Protein AF-A0A6I9Z0T6-F1 (afdb_monomer_lite)

Sequence (317 aa):
MFILVLQQCHRENEEKWKRLSRQVADII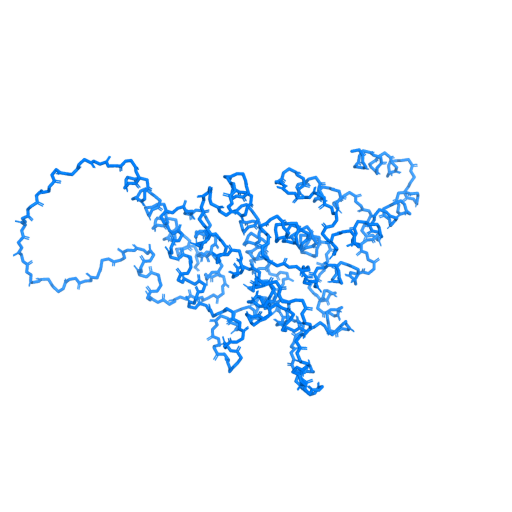LPMLAKQQMQIDSHEALGILNTLFEILAPSALRPVDMLLRSMFVTPSTMASVSTVQLWVSGILAILRVLISQSTEDIVLSRIQELSFSPYLISCETIQRLRNGENKAPPAQEITTDEQDRFLPEETFSRFLIQLVGILLEDIASKQLNVEMSEQQHTFYCQELGTLLMCLIHTFKSGMFRRITAAATKLFTESGPHGLHFYTLERLNDLVKSMIATHPSLVLLWCQILLLVNYTNSTWWSEVHQTPKRQKLLSSQPSGDPHEEEDGGSKLSICNREIVRKGSLILFCDY

InterPro domains:
  IPR024613 Huntingtin, N-terminal, HEAT repeats 2 [PF12372] (1-45)
  IPR028426 Huntingtin family [PTHR10170] (1-317)
  IPR048412 Huntingtin, bridge [PF20925] (200-317)

Organism: NCBI:txid35019

Secondary structure (DSSP, 8-state):
-HHHHHHHHHHH-HHHHHHHHHHHHHHHHHHHHTT-S---SHHHHHHHHHHHHHS-TTTT-STHHHHHHHS---S-SSSHHHHHHHHHHHHHHHHHHHHHS-HHHHHHHHHHHT--TTTT-HHHHHHHHTT-----------HHHHTTS-HHHHHHHHHHHHHHHHHHHHHHSPBTTTB-HHHHHHHHHHHHHHHHHHHHHHHSSS-HHHHHHHHHHHH---GGGGSS--HHHHHHHHHHTTTT-HHHHHHHHHHHHHTT---HHHHHHHTTPPP---S--------------HHHHHHHHHHHHHHHHHHHHHHH-

Structure (mmCIF, N/CA/C/O backbone):
data_AF-A0A6I9Z0T6-F1
#
_entry.id   AF-A0A6I9Z0T6-F1
#
loop_
_atom_site.group_PDB
_atom_site.id
_atom_site.type_symbol
_atom_site.label_atom_id
_atom_site.label_alt_id
_atom_site.label_comp_id
_atom_site.label_asym_id
_atom_site.label_entity_id
_atom_site.label_seq_id
_atom_site.pdbx_PDB_ins_code
_atom_site.Cartn_x
_atom_site.Cartn_y
_atom_site.Cartn_z
_atom_site.occupancy
_atom_site.B_iso_or_equiv
_atom_site.auth_seq_id
_atom_site.auth_comp_id
_atom_site.auth_asym_id
_atom_site.auth_atom_id
_atom_site.pdbx_PDB_model_num
ATOM 1 N N . MET A 1 1 ? -6.960 19.441 15.431 1.00 81.38 1 MET A N 1
ATOM 2 C CA . MET A 1 1 ? -7.918 19.640 16.548 1.00 81.38 1 MET A CA 1
ATOM 3 C C . MET A 1 1 ? -8.259 18.334 17.270 1.00 81.38 1 MET A C 1
ATOM 5 O O . MET A 1 1 ? -7.979 18.253 18.457 1.00 81.38 1 MET A O 1
ATOM 9 N N . PHE A 1 2 ? -8.787 17.301 16.593 1.00 83.88 2 PHE A N 1
ATOM 10 C CA . PHE A 1 2 ? -9.144 16.018 17.236 1.00 83.88 2 PHE A CA 1
ATOM 11 C C . PHE A 1 2 ? -7.998 15.338 17.997 1.00 83.88 2 PHE A C 1
ATOM 13 O O . PHE A 1 2 ? -8.230 14.816 19.081 1.00 83.88 2 PHE A O 1
ATOM 20 N N . ILE A 1 3 ? -6.766 15.408 17.480 1.00 89.25 3 ILE A N 1
ATOM 21 C CA . ILE A 1 3 ? -5.559 14.901 18.154 1.00 89.25 3 ILE A CA 1
ATOM 22 C C . ILE A 1 3 ? -5.432 15.452 19.585 1.00 89.25 3 ILE A C 1
ATOM 24 O O . ILE A 1 3 ? -5.322 14.680 20.534 1.00 89.25 3 ILE A O 1
ATOM 28 N N . LEU A 1 4 ? -5.523 16.775 19.752 1.00 89.19 4 LEU A N 1
ATOM 29 C CA . LEU A 1 4 ? -5.408 17.426 21.062 1.00 89.19 4 LEU A CA 1
ATOM 30 C C . LEU A 1 4 ? -6.562 17.032 21.992 1.00 89.19 4 LEU A C 1
ATOM 32 O O . LEU A 1 4 ? -6.343 16.766 23.171 1.00 89.19 4 LEU A O 1
ATOM 36 N N . VAL A 1 5 ? -7.784 16.945 21.453 1.00 90.25 5 VAL A N 1
ATOM 37 C CA . VAL A 1 5 ? -8.974 16.531 22.216 1.00 90.25 5 VAL A CA 1
ATOM 38 C C . VAL A 1 5 ? -8.823 15.099 22.730 1.00 90.25 5 VAL A C 1
ATOM 40 O O . VAL A 1 5 ? -9.119 14.837 23.894 1.00 90.25 5 VAL A O 1
ATOM 43 N N . LEU A 1 6 ? -8.336 14.177 21.895 1.00 89.56 6 LEU A N 1
ATOM 44 C CA . LEU A 1 6 ? -8.114 12.782 22.277 1.00 89.56 6 LEU A CA 1
ATOM 45 C C . LEU A 1 6 ? -6.994 12.645 23.311 1.00 89.56 6 LEU A C 1
ATOM 47 O O . LEU A 1 6 ? -7.175 11.924 24.288 1.00 89.56 6 LEU A O 1
ATOM 51 N N . GLN A 1 7 ? -5.883 13.368 23.144 1.00 88.94 7 GLN A N 1
ATOM 52 C CA . GLN A 1 7 ? -4.783 13.374 24.114 1.00 88.94 7 GLN A CA 1
ATOM 53 C C . GLN A 1 7 ? -5.225 13.907 25.480 1.00 88.94 7 GLN A C 1
ATOM 55 O O . GLN A 1 7 ? -4.876 13.330 26.510 1.00 88.94 7 GLN A O 1
ATOM 60 N N . GLN A 1 8 ? -6.025 14.974 25.502 1.00 88.81 8 GLN A N 1
ATOM 61 C CA . GLN A 1 8 ? -6.567 15.511 26.746 1.00 88.81 8 GLN A CA 1
ATOM 62 C C . GLN A 1 8 ? -7.580 14.545 27.378 1.00 88.81 8 GLN A C 1
ATOM 64 O O . GLN A 1 8 ? -7.488 14.257 28.569 1.00 88.81 8 GLN A O 1
ATOM 69 N N . CYS A 1 9 ? -8.486 13.965 26.581 1.00 88.31 9 CYS A N 1
ATOM 70 C CA . CYS A 1 9 ? -9.435 12.961 27.069 1.00 88.31 9 CYS A CA 1
ATOM 71 C C . CYS A 1 9 ? -8.725 11.733 27.650 1.00 88.31 9 CYS A C 1
ATOM 73 O O . CYS A 1 9 ? -9.187 11.200 28.654 1.00 88.31 9 CYS A O 1
ATOM 75 N N . HIS A 1 10 ? -7.613 11.296 27.049 1.00 89.19 10 HIS A N 1
ATOM 76 C CA . HIS A 1 10 ? -6.822 10.174 27.553 1.00 89.19 10 HIS A CA 1
ATOM 77 C C . HIS A 1 10 ? -6.253 10.456 28.950 1.00 89.19 10 HIS A C 1
ATOM 79 O O . HIS A 1 10 ? -6.284 9.581 29.809 1.00 89.19 10 HIS A O 1
ATOM 85 N N . ARG A 1 11 ? -5.795 11.692 29.198 1.00 88.81 11 ARG A N 1
ATOM 86 C CA . ARG A 1 11 ? -5.283 12.119 30.511 1.00 88.81 11 ARG A CA 1
ATOM 87 C C . ARG A 1 11 ? -6.377 12.255 31.569 1.00 88.81 11 ARG A C 1
ATOM 89 O O . ARG A 1 11 ? -6.118 11.998 32.737 1.00 88.81 11 ARG A O 1
ATOM 96 N N . GLU A 1 12 ? -7.572 12.688 31.174 1.00 92.25 12 GLU A N 1
ATOM 97 C CA . GLU A 1 12 ? -8.678 12.935 32.106 1.00 92.25 12 GLU A CA 1
ATOM 98 C C . GLU A 1 12 ? -9.462 11.669 32.460 1.00 92.25 12 GLU A C 1
ATOM 100 O O . GLU A 1 12 ? -9.810 11.459 33.621 1.00 92.25 12 GLU A O 1
ATOM 105 N N . ASN A 1 13 ? -9.803 10.846 31.464 1.00 92.38 13 ASN A N 1
ATOM 106 C CA . ASN A 1 13 ? -10.639 9.665 31.654 1.00 92.38 13 ASN A CA 1
ATOM 107 C C . ASN A 1 13 ? -10.436 8.642 30.525 1.00 92.38 13 ASN A C 1
ATOM 109 O O . ASN A 1 13 ? -10.933 8.811 29.406 1.00 92.38 13 ASN A O 1
ATOM 113 N N . GLU A 1 14 ? -9.779 7.531 30.855 1.00 92.50 14 GLU A N 1
ATOM 114 C CA . GLU A 1 14 ? -9.450 6.466 29.907 1.00 92.50 14 GLU A CA 1
ATOM 115 C C . GLU A 1 14 ? -10.695 5.828 29.259 1.00 92.50 14 GLU A C 1
ATOM 117 O O . GLU A 1 14 ? -10.715 5.584 28.052 1.00 92.50 14 GLU A O 1
ATOM 122 N N . GLU A 1 15 ? -11.770 5.610 30.020 1.00 91.75 15 GLU A N 1
ATOM 123 C CA . GLU A 1 15 ? -13.014 5.021 29.504 1.00 91.75 15 GLU A CA 1
ATOM 124 C C . GLU A 1 15 ? -13.720 5.958 28.518 1.00 91.75 15 GLU A C 1
ATOM 126 O O . GLU A 1 15 ? -14.213 5.534 27.467 1.00 91.75 15 GLU A O 1
ATOM 131 N N . LYS A 1 16 ? -13.722 7.263 28.810 1.00 91.88 16 LYS A N 1
ATOM 132 C CA . LYS A 1 16 ? -14.245 8.280 27.889 1.00 91.88 16 LYS A CA 1
ATOM 133 C C . LYS A 1 16 ? -13.393 8.360 26.621 1.00 91.88 16 LYS A C 1
ATOM 135 O O . LYS A 1 16 ? -13.951 8.453 25.528 1.00 91.88 16 LYS A O 1
ATOM 140 N N . TRP A 1 17 ? -12.069 8.272 26.750 1.00 94.75 17 TRP A N 1
ATOM 141 C CA . TRP A 1 17 ? -11.145 8.240 25.615 1.00 94.75 17 TRP A CA 1
ATOM 142 C C . TRP A 1 17 ? -11.355 7.017 24.718 1.00 94.75 17 TRP A C 1
ATOM 144 O O . TRP A 1 17 ? -11.406 7.182 23.499 1.00 94.75 17 TRP A O 1
ATOM 154 N N . LYS A 1 18 ? -11.558 5.817 25.278 1.00 94.25 18 LYS A N 1
ATOM 155 C CA . LYS A 1 18 ? -11.877 4.607 24.495 1.00 94.25 18 LYS A CA 1
ATOM 156 C C . LYS A 1 18 ? -13.171 4.775 23.695 1.00 94.25 18 LYS A C 1
ATOM 158 O O . LYS A 1 18 ? -13.191 4.495 22.498 1.00 94.25 18 LYS A O 1
ATOM 163 N N . ARG A 1 19 ? -14.236 5.286 24.328 1.00 94.31 19 ARG A N 1
ATOM 164 C CA . ARG A 1 19 ? -15.531 5.532 23.662 1.00 94.31 19 ARG A CA 1
ATOM 165 C C . ARG A 1 19 ? -15.420 6.576 22.553 1.00 94.31 19 ARG A C 1
ATOM 167 O O . ARG A 1 19 ? -15.924 6.347 21.457 1.00 94.31 19 ARG A O 1
ATOM 174 N N . LEU A 1 20 ? -14.738 7.691 22.817 1.00 94.31 20 LEU A N 1
ATOM 175 C CA . LEU A 1 20 ? -14.526 8.738 21.817 1.00 94.31 20 LEU A CA 1
ATOM 176 C C . LEU A 1 20 ? -13.651 8.237 20.662 1.00 94.31 20 LEU A C 1
ATOM 178 O O . LEU A 1 20 ? -13.972 8.483 19.505 1.00 94.31 20 LEU A O 1
ATOM 182 N N . SER A 1 21 ? -12.592 7.479 20.963 1.00 94.56 21 SER A N 1
ATOM 183 C CA . SER A 1 21 ? -11.740 6.863 19.943 1.00 94.56 21 SER A CA 1
ATOM 184 C C . SER A 1 21 ? -12.550 5.958 19.017 1.00 94.56 21 SER A C 1
ATOM 186 O O . SER A 1 21 ? -12.369 6.003 17.802 1.00 94.56 21 SER A O 1
ATOM 188 N N . ARG A 1 22 ? -13.487 5.178 19.573 1.00 94.88 22 ARG A N 1
ATOM 189 C CA . ARG A 1 22 ? -14.365 4.319 18.776 1.00 94.88 22 ARG A CA 1
ATOM 190 C C . ARG A 1 22 ? -15.280 5.120 17.854 1.00 94.88 22 ARG A C 1
ATOM 192 O O . ARG A 1 22 ? -15.329 4.826 16.669 1.00 94.88 22 ARG A O 1
ATOM 199 N N . GLN A 1 23 ? -15.920 6.171 18.365 1.00 94.19 23 GLN A N 1
ATOM 200 C CA . GLN A 1 23 ? -16.759 7.054 17.546 1.00 94.19 23 GLN A CA 1
ATOM 201 C C . GLN A 1 23 ? -15.974 7.703 16.401 1.00 94.19 23 GLN A C 1
ATOM 203 O O . GLN A 1 23 ? -16.461 7.774 15.277 1.00 94.19 23 GLN A O 1
ATOM 208 N N . VAL A 1 24 ? -14.748 8.155 16.678 1.00 94.44 24 VAL A N 1
ATOM 209 C CA . VAL A 1 24 ? -13.872 8.740 15.659 1.00 94.44 24 VAL A CA 1
ATOM 210 C C . VAL A 1 24 ? -13.516 7.700 14.591 1.00 94.44 24 VAL A C 1
ATOM 212 O O . VAL A 1 24 ? -13.644 7.992 13.403 1.00 94.44 24 VAL A O 1
ATOM 215 N N . ALA A 1 25 ? -13.133 6.482 14.985 1.00 94.06 25 ALA A N 1
ATOM 216 C CA . ALA A 1 25 ? -12.830 5.400 14.046 1.00 94.06 25 ALA A CA 1
ATOM 217 C C . ALA A 1 25 ? -14.046 5.016 13.181 1.00 94.06 25 ALA A C 1
ATOM 219 O O . ALA A 1 25 ? -13.915 4.888 11.963 1.00 94.06 25 ALA A O 1
ATOM 220 N N . ASP A 1 26 ? -15.232 4.908 13.787 1.00 93.75 26 ASP A N 1
ATOM 221 C CA . ASP A 1 26 ? -16.479 4.544 13.102 1.00 93.75 26 ASP A CA 1
ATOM 222 C C . ASP A 1 26 ? -16.927 5.603 12.071 1.00 93.75 26 ASP A C 1
ATOM 224 O O . ASP A 1 26 ? -17.649 5.273 11.133 1.00 93.75 26 ASP A O 1
ATOM 228 N N . ILE A 1 27 ? -16.478 6.860 12.199 1.00 94.06 27 ILE A N 1
ATOM 229 C CA . ILE A 1 27 ? -16.729 7.934 11.222 1.00 94.06 27 ILE A CA 1
ATOM 230 C C . ILE A 1 27 ? -15.641 7.969 10.142 1.00 94.06 27 ILE A C 1
ATOM 232 O O . ILE A 1 27 ? -15.947 8.043 8.952 1.00 94.06 27 ILE A O 1
ATOM 236 N N . ILE A 1 28 ? -14.368 7.914 10.542 1.00 94.62 28 ILE A N 1
ATOM 237 C CA . ILE A 1 28 ? -13.238 8.103 9.623 1.00 94.62 28 ILE A CA 1
ATOM 238 C C . ILE A 1 28 ? -13.109 6.932 8.649 1.00 94.62 28 ILE A C 1
ATOM 240 O O . ILE A 1 28 ? -12.922 7.159 7.455 1.00 94.62 28 ILE A O 1
ATOM 244 N N . LEU A 1 29 ? -13.236 5.686 9.115 1.00 94.69 29 LEU A N 1
ATOM 245 C CA . LEU A 1 29 ? -13.017 4.512 8.262 1.00 94.69 29 LEU A CA 1
ATOM 246 C C . LEU A 1 29 ? -13.996 4.444 7.073 1.00 94.69 29 LEU A C 1
ATOM 248 O O . LEU A 1 29 ? -13.532 4.221 5.948 1.00 94.69 29 LEU A O 1
ATOM 252 N N . PRO A 1 30 ? -15.312 4.693 7.235 1.00 94.75 30 PRO A N 1
ATOM 253 C CA . PRO A 1 30 ? -16.220 4.808 6.094 1.00 94.75 30 PRO A CA 1
ATOM 254 C C . PRO A 1 30 ? -15.924 6.001 5.178 1.00 94.75 30 PRO A C 1
ATOM 256 O O . PRO A 1 30 ? -16.119 5.896 3.967 1.00 94.75 30 PRO A O 1
ATOM 259 N N . MET A 1 31 ? -15.459 7.131 5.724 1.00 95.25 31 MET A N 1
ATOM 260 C CA . MET A 1 31 ? -15.086 8.297 4.913 1.00 95.25 31 MET A CA 1
ATOM 261 C C . MET A 1 31 ? -13.857 8.016 4.042 1.00 95.25 31 MET A C 1
ATOM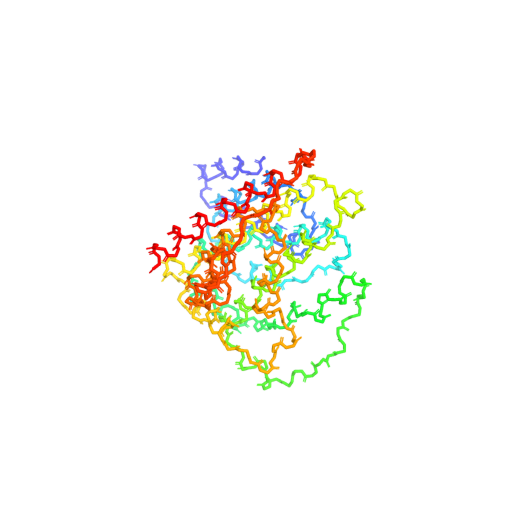 263 O O . MET A 1 31 ? -13.841 8.425 2.882 1.00 95.25 31 MET A O 1
ATOM 267 N N . LEU A 1 32 ? -12.868 7.280 4.561 1.00 94.44 32 LEU A N 1
ATOM 268 C CA . LEU A 1 32 ? -11.712 6.810 3.787 1.00 94.44 32 LEU A CA 1
ATOM 269 C C . LEU A 1 32 ? -12.144 5.852 2.671 1.00 94.44 32 LEU A C 1
ATOM 271 O O . LEU A 1 32 ? -11.759 6.035 1.517 1.00 94.44 32 LEU A O 1
ATOM 275 N N . ALA A 1 33 ? -13.024 4.897 2.990 1.00 92.69 33 ALA A N 1
ATOM 276 C CA . ALA A 1 33 ? -13.544 3.929 2.023 1.00 92.69 33 ALA A CA 1
ATOM 277 C C . ALA A 1 33 ? -14.276 4.589 0.838 1.00 92.69 33 ALA A C 1
ATOM 279 O O . ALA A 1 33 ? -14.275 4.054 -0.268 1.00 92.69 33 ALA A O 1
ATOM 280 N N . LYS A 1 34 ? -14.893 5.756 1.066 1.00 93.06 34 LYS A N 1
ATOM 281 C CA . LYS A 1 34 ? -15.625 6.540 0.058 1.00 93.06 34 LYS A CA 1
ATOM 282 C C . LYS A 1 34 ? -14.825 7.713 -0.526 1.00 93.06 34 LYS A C 1
ATOM 284 O O . LYS A 1 34 ? -15.411 8.526 -1.236 1.00 93.06 34 LYS A O 1
ATOM 289 N N . GLN A 1 35 ? -13.539 7.849 -0.188 1.00 93.19 35 GLN A N 1
ATOM 290 C CA . GLN A 1 35 ? -12.679 8.965 -0.615 1.00 93.19 35 GLN A CA 1
ATOM 291 C C . GLN A 1 35 ? -13.268 10.354 -0.273 1.00 93.19 35 GLN A C 1
ATOM 293 O O . GLN A 1 35 ? -13.110 11.319 -1.015 1.00 93.19 35 GLN A O 1
ATOM 298 N N . GLN A 1 36 ? -13.980 10.467 0.855 1.00 92.75 36 GLN A N 1
ATOM 299 C CA . GLN A 1 36 ? -14.629 11.711 1.304 1.00 92.75 36 GLN A CA 1
ATOM 300 C C . GLN A 1 36 ? -13.727 12.575 2.193 1.00 92.75 36 GLN A C 1
ATOM 302 O O . GLN A 1 36 ? -14.062 13.721 2.496 1.00 92.75 36 GLN A O 1
ATOM 307 N N . MET A 1 37 ? -12.602 12.024 2.644 1.00 92.25 37 MET A N 1
ATOM 308 C CA . MET A 1 37 ? -11.625 12.733 3.459 1.00 92.25 37 MET A CA 1
ATOM 309 C C . MET A 1 37 ? -10.591 13.402 2.551 1.00 92.25 37 MET A C 1
ATOM 311 O O . MET A 1 37 ? -10.034 12.741 1.684 1.00 92.25 37 MET A O 1
ATOM 315 N N . GLN A 1 38 ? -10.335 14.696 2.747 1.00 91.81 38 GLN A N 1
ATOM 316 C CA . GLN A 1 38 ? -9.342 15.448 1.971 1.00 91.81 38 GLN A CA 1
ATOM 317 C C . GLN A 1 38 ? -7.936 15.159 2.517 1.00 91.81 38 GLN A C 1
ATOM 319 O O . GLN A 1 38 ? -7.476 15.805 3.457 1.00 91.81 38 GLN A O 1
ATOM 324 N N . ILE A 1 39 ? -7.305 14.120 1.972 1.00 91.88 39 ILE A N 1
ATOM 325 C CA . ILE A 1 39 ? -5.939 13.668 2.276 1.00 91.88 39 ILE A CA 1
ATOM 326 C C . ILE A 1 39 ? -5.074 13.738 1.014 1.00 91.88 39 ILE A C 1
ATOM 328 O O . ILE A 1 39 ? -4.469 12.762 0.596 1.00 91.88 39 ILE A O 1
ATOM 332 N N . ASP A 1 40 ? -5.068 14.903 0.379 1.00 88.12 40 ASP A N 1
ATOM 333 C CA . ASP A 1 40 ? -4.416 15.192 -0.905 1.00 88.12 40 ASP A CA 1
ATOM 334 C C . ASP A 1 40 ? -2.975 15.720 -0.764 1.00 88.12 40 ASP A C 1
ATOM 336 O O . ASP A 1 40 ? -2.378 16.194 -1.730 1.00 88.12 40 ASP A O 1
ATOM 340 N N . SER A 1 41 ? -2.407 15.651 0.442 1.00 91.62 41 SER A N 1
ATOM 341 C CA . SER A 1 41 ? -1.052 16.113 0.736 1.00 91.62 41 SER A CA 1
ATOM 342 C C . SER A 1 41 ? -0.355 15.235 1.770 1.00 91.62 41 SER A C 1
ATOM 344 O O . SER A 1 41 ? -0.982 14.591 2.619 1.00 91.62 41 SER A O 1
ATOM 346 N N . HIS A 1 42 ? 0.978 15.260 1.741 1.00 90.94 42 HIS A N 1
ATOM 347 C CA . HIS A 1 42 ? 1.806 14.503 2.679 1.00 90.94 42 HIS A CA 1
ATOM 348 C C . HIS A 1 42 ? 1.577 14.915 4.134 1.00 90.94 42 HIS A C 1
ATOM 350 O O . HIS A 1 42 ? 1.559 14.069 5.026 1.00 90.94 42 HIS A O 1
ATOM 356 N N . GLU A 1 43 ? 1.339 16.204 4.372 1.00 92.06 43 GLU A N 1
ATOM 357 C CA . GLU A 1 43 ? 1.014 16.724 5.698 1.00 92.06 43 GLU A CA 1
ATOM 358 C C . GLU A 1 43 ? -0.322 16.168 6.202 1.00 92.06 43 GLU A C 1
ATOM 360 O O . GLU A 1 43 ? -0.401 15.695 7.336 1.00 92.06 43 GLU A O 1
ATOM 365 N N . ALA A 1 44 ? -1.357 16.151 5.355 1.00 94.00 44 ALA A N 1
ATOM 366 C CA . ALA A 1 44 ? -2.663 15.604 5.713 1.00 94.00 44 ALA A CA 1
ATOM 367 C C . ALA A 1 44 ? -2.589 14.099 6.022 1.00 94.00 44 ALA A C 1
ATOM 369 O O . ALA A 1 44 ? -3.135 13.648 7.035 1.00 94.00 44 ALA A O 1
ATOM 370 N N . LEU A 1 45 ? -1.858 13.331 5.205 1.00 94.06 45 LEU A N 1
ATOM 371 C CA . LEU A 1 45 ? -1.603 11.911 5.457 1.00 94.06 45 LEU A CA 1
ATOM 372 C C . LEU A 1 45 ? -0.816 11.700 6.763 1.00 94.06 45 LEU A C 1
ATOM 374 O O . LEU A 1 45 ? -1.138 10.807 7.549 1.00 94.06 45 LEU A O 1
ATOM 378 N N . GLY A 1 46 ? 0.177 12.549 7.041 1.00 93.88 46 GLY A N 1
ATOM 379 C CA . GLY A 1 46 ? 0.930 12.551 8.296 1.00 93.88 46 GLY A CA 1
ATOM 380 C C . GLY A 1 46 ? 0.041 12.793 9.518 1.00 93.88 46 GLY A C 1
ATOM 381 O O . GLY A 1 46 ? 0.091 12.028 10.480 1.00 93.88 46 GLY A O 1
ATOM 382 N N . ILE A 1 47 ? -0.841 13.795 9.456 1.00 94.81 47 ILE A N 1
ATOM 383 C CA . ILE A 1 47 ? -1.808 14.099 10.522 1.00 94.81 47 ILE A CA 1
ATOM 384 C C . ILE A 1 47 ? -2.757 12.918 10.755 1.00 94.81 47 ILE A C 1
ATOM 386 O O . ILE A 1 47 ? -3.051 12.587 11.906 1.00 94.81 47 ILE A O 1
ATOM 390 N N . LEU A 1 48 ? -3.225 12.263 9.689 1.00 95.44 48 LEU A N 1
ATOM 391 C CA . LEU A 1 48 ? -4.079 11.080 9.800 1.00 95.44 48 LEU A CA 1
ATOM 392 C C . LEU A 1 48 ? -3.340 9.902 10.453 1.00 95.44 48 LEU A C 1
ATOM 394 O O . LEU A 1 48 ? -3.896 9.238 11.328 1.00 95.44 48 LEU A O 1
ATOM 398 N N . ASN A 1 49 ? -2.076 9.677 10.094 1.00 94.50 49 ASN A N 1
ATOM 399 C CA . ASN A 1 49 ? -1.240 8.656 10.726 1.00 94.50 49 ASN A CA 1
ATOM 400 C C . ASN A 1 49 ? -1.056 8.919 12.227 1.00 94.50 49 ASN A C 1
ATOM 402 O O . ASN A 1 49 ? -1.255 8.012 13.034 1.00 94.50 49 ASN A O 1
ATOM 406 N N . THR A 1 50 ? -0.757 10.161 12.618 1.00 94.88 50 THR A N 1
ATOM 407 C CA . THR A 1 50 ? -0.667 10.551 14.035 1.00 94.88 50 THR A CA 1
ATOM 408 C C . THR A 1 50 ? -2.007 10.399 14.753 1.00 94.88 50 THR A C 1
ATOM 410 O O . THR A 1 50 ? -2.047 9.999 15.914 1.00 94.88 50 THR A O 1
ATOM 413 N N . LEU A 1 51 ? -3.129 10.678 14.083 1.00 94.69 51 LEU A N 1
ATOM 414 C CA . LEU A 1 51 ? -4.450 10.447 14.661 1.00 94.69 51 LEU A CA 1
ATOM 415 C C . LEU A 1 51 ? -4.662 8.961 14.979 1.00 94.69 51 LEU A C 1
ATOM 417 O O . LEU A 1 51 ? -5.067 8.647 16.096 1.00 94.69 51 LEU A O 1
ATOM 421 N N . PHE A 1 52 ? -4.348 8.055 14.049 1.00 94.50 52 PHE A N 1
ATOM 422 C CA . PHE A 1 52 ? -4.473 6.612 14.277 1.00 94.50 52 PHE A CA 1
ATOM 423 C C . PHE A 1 52 ? -3.541 6.070 15.370 1.00 94.50 52 PHE A C 1
ATOM 425 O O . PHE A 1 52 ? -3.910 5.117 16.054 1.00 94.50 52 PHE A O 1
ATOM 432 N N . GLU A 1 53 ? -2.368 6.672 15.573 1.00 93.06 53 GLU A N 1
ATOM 433 C CA . GLU A 1 53 ? -1.468 6.327 16.686 1.00 93.06 53 GLU A CA 1
ATOM 434 C C . GLU A 1 53 ? -2.034 6.714 18.058 1.00 93.06 53 GLU A C 1
ATOM 436 O O . GLU A 1 53 ? -1.734 6.066 19.057 1.00 93.06 53 GLU A O 1
ATOM 441 N N . ILE A 1 54 ? -2.845 7.773 18.117 1.00 93.69 54 ILE A N 1
ATOM 442 C CA . ILE A 1 54 ? -3.394 8.320 19.369 1.00 93.69 54 ILE A CA 1
ATOM 443 C C . ILE A 1 54 ? -4.734 7.676 19.740 1.00 93.69 54 ILE A C 1
ATOM 445 O O . ILE A 1 54 ? -5.155 7.727 20.901 1.00 93.69 54 ILE A O 1
ATOM 449 N N . LEU A 1 55 ? -5.439 7.092 18.769 1.00 93.56 55 LEU A N 1
ATOM 450 C CA . LEU A 1 55 ? -6.672 6.359 19.034 1.00 93.56 55 LEU A CA 1
ATOM 451 C C . LEU A 1 55 ? -6.403 5.156 19.942 1.00 93.56 55 LEU A C 1
ATOM 453 O O . LEU A 1 55 ? -5.373 4.492 19.853 1.00 93.56 55 LEU A O 1
ATOM 457 N N . ALA A 1 56 ? -7.371 4.847 20.805 1.00 91.75 56 ALA A N 1
ATOM 458 C CA . ALA A 1 56 ? -7.298 3.644 21.621 1.00 91.75 56 ALA A CA 1
ATOM 459 C C . ALA A 1 56 ? -7.156 2.394 20.727 1.00 91.75 56 ALA A C 1
ATOM 461 O O . ALA A 1 56 ? -7.981 2.213 19.827 1.00 91.75 56 ALA A O 1
ATOM 462 N N . PRO A 1 57 ? -6.210 1.473 20.998 1.00 89.88 57 PRO A N 1
ATOM 463 C CA . PRO A 1 57 ? -6.049 0.255 20.195 1.00 89.88 57 PRO A CA 1
ATOM 464 C C . PRO A 1 57 ? -7.322 -0.602 20.132 1.00 89.88 57 PRO A C 1
ATOM 466 O O . PRO A 1 57 ? -7.576 -1.288 19.145 1.00 89.88 57 PRO A O 1
ATOM 469 N N . SER A 1 58 ? -8.160 -0.543 21.174 1.00 90.94 58 SER A N 1
ATOM 470 C CA . SER A 1 58 ? -9.463 -1.214 21.208 1.00 90.94 58 SER A CA 1
ATOM 471 C C . SER A 1 58 ? -10.474 -0.634 20.216 1.00 90.94 58 SER A C 1
ATOM 473 O O . SER A 1 58 ? -11.355 -1.362 19.776 1.00 90.94 58 SER A O 1
ATOM 475 N N . ALA A 1 59 ? -10.356 0.641 19.832 1.00 90.75 59 ALA A N 1
ATOM 476 C CA . ALA A 1 59 ? -11.238 1.266 18.847 1.00 90.75 59 ALA A CA 1
ATOM 477 C C . ALA A 1 59 ? -11.006 0.712 17.435 1.00 90.75 59 ALA A C 1
ATOM 479 O O . ALA A 1 59 ? -11.954 0.610 16.660 1.00 90.75 59 ALA A O 1
ATOM 480 N N . LEU A 1 60 ? -9.765 0.317 17.141 1.00 89.88 60 LEU A N 1
ATOM 481 C CA . LEU A 1 60 ? -9.320 -0.234 15.859 1.00 89.88 60 LEU A CA 1
ATOM 482 C C . LEU A 1 60 ? -9.453 -1.766 15.791 1.00 89.88 60 LEU A C 1
ATOM 484 O O . LEU A 1 60 ? -9.086 -2.381 14.791 1.00 89.88 60 LEU A O 1
ATOM 488 N N . ARG A 1 61 ? -9.994 -2.386 16.851 1.00 88.50 61 ARG A N 1
ATOM 489 C CA . ARG A 1 61 ? -10.325 -3.813 16.911 1.00 88.50 61 ARG A CA 1
ATOM 490 C C . ARG A 1 61 ? -11.852 -4.006 16.928 1.00 88.50 61 ARG A C 1
ATOM 492 O O . ARG A 1 61 ? -12.553 -3.233 17.581 1.00 88.50 61 ARG A O 1
ATOM 499 N N . PRO A 1 62 ? -12.394 -5.028 16.242 1.00 87.06 62 PRO A N 1
ATOM 500 C CA . PRO A 1 62 ? -11.694 -5.954 15.348 1.00 87.06 62 PRO A CA 1
ATOM 501 C C . PRO A 1 62 ? -11.203 -5.257 14.064 1.00 87.06 62 PRO A C 1
ATOM 503 O O . PRO A 1 62 ? -11.752 -4.231 13.662 1.00 87.06 62 PRO A O 1
ATOM 506 N N . VAL A 1 63 ? -10.168 -5.815 13.424 1.00 92.38 63 VAL A N 1
ATOM 507 C CA . VAL A 1 63 ? -9.526 -5.225 12.226 1.00 92.38 63 VAL A CA 1
ATOM 508 C C . VAL A 1 63 ? -10.418 -5.253 10.977 1.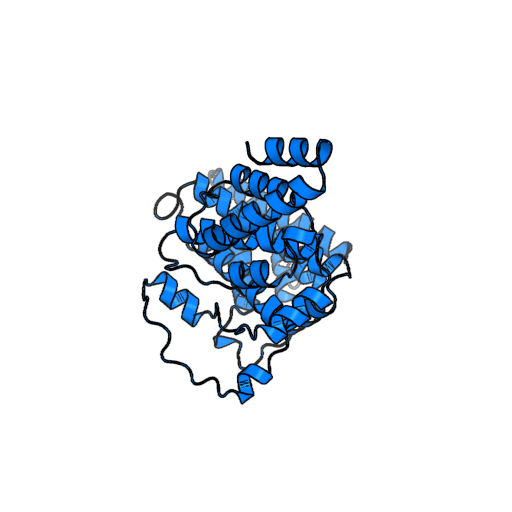00 92.38 63 VAL A C 1
ATOM 510 O O . VAL A 1 63 ? -10.062 -4.707 9.940 1.00 92.38 63 VAL A O 1
ATOM 513 N N . ASP A 1 64 ? -11.603 -5.848 11.066 1.00 92.88 64 ASP A N 1
ATOM 514 C CA . ASP A 1 64 ? -12.600 -5.959 10.004 1.00 92.88 64 ASP A CA 1
ATOM 515 C C . ASP A 1 64 ? -12.916 -4.636 9.331 1.00 92.88 64 ASP A C 1
ATOM 517 O O . ASP A 1 64 ? -12.995 -4.567 8.109 1.00 92.88 64 ASP A O 1
ATOM 521 N N . MET A 1 65 ? -13.121 -3.588 10.130 1.00 91.81 65 MET A N 1
ATOM 522 C CA . MET A 1 65 ? -13.473 -2.274 9.600 1.00 91.81 65 MET A CA 1
ATOM 523 C C . MET A 1 65 ? -12.296 -1.648 8.858 1.00 91.81 65 MET A C 1
ATOM 525 O O . MET A 1 65 ? -12.507 -1.001 7.840 1.00 91.81 65 MET A O 1
ATOM 529 N N . LEU A 1 66 ? -11.064 -1.896 9.316 1.00 94.62 66 LEU A N 1
ATOM 530 C CA . LEU A 1 66 ? -9.855 -1.484 8.606 1.00 94.62 66 LEU A CA 1
ATOM 531 C C . LEU A 1 66 ? -9.765 -2.207 7.262 1.00 94.62 66 LEU A C 1
ATOM 533 O O . LEU A 1 66 ? -9.648 -1.562 6.226 1.00 94.62 66 LEU A O 1
ATOM 537 N N . LEU A 1 67 ? -9.898 -3.534 7.261 1.00 95.19 67 LEU A N 1
ATOM 538 C CA . LEU A 1 67 ? -9.807 -4.336 6.043 1.00 95.19 67 LEU A CA 1
ATOM 539 C C . LEU A 1 67 ? -10.916 -3.991 5.045 1.00 95.19 67 LEU A C 1
ATOM 541 O O . LEU A 1 67 ? -10.625 -3.774 3.876 1.00 95.19 67 LEU A O 1
ATOM 545 N N . ARG A 1 68 ? -12.168 -3.854 5.495 1.00 94.19 68 ARG A N 1
ATOM 546 C CA . ARG A 1 68 ? -13.291 -3.447 4.634 1.00 94.19 68 ARG A CA 1
ATOM 547 C C . ARG A 1 68 ? -13.124 -2.042 4.065 1.00 94.19 68 ARG A C 1
ATOM 549 O O . ARG A 1 68 ? -13.626 -1.795 2.978 1.00 94.19 68 ARG A O 1
ATOM 556 N N . SER A 1 69 ? -12.448 -1.140 4.775 1.00 93.56 69 SER A N 1
ATOM 557 C CA . SER A 1 69 ? -12.128 0.196 4.264 1.00 93.56 69 SER A CA 1
ATOM 558 C C . SER A 1 69 ? -10.895 0.223 3.359 1.00 93.56 69 SER A C 1
ATOM 560 O O . SER A 1 69 ? -10.797 1.116 2.524 1.00 93.56 69 SER A O 1
ATOM 562 N N . MET A 1 70 ? -9.967 -0.728 3.506 1.00 95.38 70 MET A N 1
ATOM 563 C CA . MET A 1 70 ? -8.761 -0.837 2.678 1.00 95.38 70 MET A CA 1
ATOM 564 C C . MET A 1 70 ? -9.034 -1.559 1.351 1.00 95.38 70 MET A C 1
ATOM 566 O O . MET A 1 70 ? -8.615 -1.093 0.297 1.00 95.38 70 MET A O 1
ATOM 570 N N . PHE A 1 71 ? -9.764 -2.679 1.391 1.00 93.31 71 PHE A N 1
ATOM 571 C CA . PHE A 1 71 ? -10.132 -3.492 0.228 1.00 93.31 71 PHE A CA 1
ATOM 572 C C . PHE A 1 71 ? -11.362 -2.920 -0.488 1.00 93.31 71 PHE A C 1
ATOM 574 O O . PHE A 1 71 ? -12.408 -3.560 -0.599 1.00 93.31 71 PHE A O 1
ATOM 581 N N . VAL A 1 72 ? -11.225 -1.693 -0.988 1.00 92.25 72 VAL A N 1
ATOM 582 C CA . VAL A 1 72 ? -12.237 -1.007 -1.798 1.00 92.25 72 VAL A CA 1
ATOM 583 C C . VAL A 1 72 ? -11.642 -0.561 -3.124 1.00 92.25 72 VAL A C 1
ATOM 585 O O . VAL A 1 72 ? -10.448 -0.287 -3.214 1.00 92.25 72 VAL A O 1
ATOM 588 N N . THR A 1 73 ? -12.482 -0.446 -4.146 1.00 90.69 73 THR A N 1
ATOM 589 C CA . THR A 1 73 ? -12.140 0.221 -5.406 1.00 90.69 73 THR A CA 1
ATOM 590 C C . THR A 1 73 ? -12.727 1.631 -5.413 1.00 90.69 73 THR A C 1
ATOM 592 O O . THR A 1 73 ? -13.863 1.801 -4.956 1.00 90.69 73 THR A O 1
ATOM 595 N N . PRO A 1 74 ? -12.016 2.641 -5.943 1.00 91.19 74 PRO A N 1
ATOM 596 C CA . PRO A 1 74 ? -12.588 3.968 -6.106 1.00 91.19 74 PRO A CA 1
ATOM 597 C C . PRO A 1 74 ? -13.716 3.928 -7.144 1.00 91.19 74 PRO A C 1
ATOM 599 O O . PRO A 1 74 ? -13.802 3.011 -7.961 1.00 91.19 74 PRO A O 1
ATOM 602 N N . SER A 1 75 ? -14.569 4.953 -7.142 1.00 85.94 75 SER A N 1
ATOM 603 C CA . SER A 1 75 ? -15.636 5.088 -8.145 1.00 85.94 75 SER A CA 1
ATOM 604 C C . SER A 1 75 ? -15.100 5.260 -9.569 1.00 85.94 75 SER A C 1
ATOM 606 O O . SER A 1 75 ? -15.756 4.865 -10.519 1.00 85.94 75 SER A O 1
ATOM 608 N N . THR A 1 76 ? -13.911 5.836 -9.733 1.00 88.31 76 THR A N 1
ATOM 609 C CA . THR A 1 76 ? -13.206 5.957 -11.013 1.00 88.31 76 THR A CA 1
ATOM 610 C C . THR A 1 76 ? -11.717 6.165 -10.753 1.00 88.31 76 THR A C 1
ATOM 612 O O . THR A 1 76 ? -11.333 6.689 -9.707 1.00 88.31 76 THR A O 1
ATOM 615 N N . MET A 1 77 ? -10.876 5.773 -11.709 1.00 87.88 77 MET A N 1
ATOM 616 C CA . MET A 1 77 ? -9.439 6.062 -11.717 1.00 87.88 77 MET A CA 1
ATOM 617 C C . MET A 1 77 ? -9.045 7.060 -12.817 1.00 87.88 77 MET A C 1
ATOM 619 O O . MET A 1 77 ? -7.861 7.248 -13.082 1.00 87.88 77 MET A O 1
ATOM 623 N N . ALA A 1 78 ? -10.024 7.703 -13.462 1.00 86.19 78 ALA A N 1
ATOM 624 C CA . ALA A 1 78 ? -9.771 8.711 -14.491 1.00 86.19 78 ALA A CA 1
ATOM 625 C C . ALA A 1 78 ? -9.160 9.995 -13.903 1.00 86.19 78 ALA A C 1
ATOM 627 O O . ALA A 1 78 ? -8.317 10.634 -14.525 1.00 86.19 78 ALA A O 1
ATOM 628 N N . SER A 1 79 ? -9.566 10.367 -12.684 1.00 88.06 79 SER A N 1
ATOM 629 C CA . SER A 1 79 ? -9.039 11.541 -11.988 1.00 88.06 79 SER A CA 1
ATOM 630 C C . SER A 1 79 ? -7.844 11.185 -11.107 1.00 88.06 79 SER A C 1
ATOM 632 O O . SER A 1 79 ? -7.932 10.319 -10.233 1.00 88.06 79 SER A O 1
ATOM 634 N N . VAL A 1 80 ? -6.755 11.932 -11.294 1.00 89.94 80 VAL A N 1
ATOM 635 C CA . VAL A 1 80 ? -5.535 11.906 -10.475 1.00 89.94 80 VAL A CA 1
ATOM 636 C C . VAL A 1 80 ? -5.869 12.063 -8.991 1.00 89.94 80 VAL A C 1
ATOM 638 O O . VAL A 1 80 ? -5.429 11.241 -8.191 1.00 89.94 80 VAL A O 1
ATOM 641 N N . SER A 1 81 ? -6.706 13.042 -8.632 1.00 90.62 81 SER A N 1
ATOM 642 C CA . SER A 1 81 ? -7.070 13.316 -7.236 1.00 90.62 81 SER A CA 1
ATOM 643 C C . SER A 1 81 ? -7.830 12.159 -6.588 1.00 90.62 81 SER A C 1
ATOM 645 O O . SER A 1 81 ? -7.602 11.844 -5.425 1.00 90.62 81 SER A O 1
ATOM 647 N N . THR A 1 82 ? -8.729 11.497 -7.324 1.00 92.25 82 THR A N 1
ATOM 648 C CA . THR A 1 82 ? -9.504 10.369 -6.782 1.00 92.25 82 THR A CA 1
ATOM 649 C C . THR A 1 82 ? -8.598 9.195 -6.430 1.00 92.25 82 THR A C 1
ATOM 651 O O . THR A 1 82 ? -8.769 8.583 -5.376 1.00 92.25 82 THR A O 1
ATOM 654 N N . VAL A 1 83 ? -7.619 8.906 -7.289 1.00 93.00 83 VAL A N 1
ATOM 655 C CA . VAL A 1 83 ? -6.646 7.838 -7.053 1.00 93.00 83 VAL A CA 1
ATOM 656 C C . VAL A 1 83 ? -5.731 8.181 -5.873 1.00 93.00 83 VAL A C 1
ATOM 658 O O . VAL A 1 83 ? -5.536 7.313 -5.031 1.00 93.00 83 VAL A O 1
ATOM 661 N N . GLN A 1 84 ? -5.277 9.433 -5.722 1.00 93.06 84 GLN A N 1
ATOM 662 C CA . GLN A 1 84 ? -4.486 9.861 -4.551 1.00 93.06 84 GLN A CA 1
ATOM 663 C C . GLN A 1 84 ? -5.259 9.697 -3.244 1.00 93.06 84 GLN A C 1
ATOM 665 O O . GLN A 1 84 ? -4.789 9.060 -2.312 1.00 93.06 84 GLN A O 1
ATOM 670 N N . LEU A 1 85 ? -6.498 10.194 -3.174 1.00 95.06 85 LEU A N 1
ATOM 671 C CA . LEU A 1 85 ? -7.312 10.051 -1.962 1.00 95.06 85 LEU A CA 1
ATOM 672 C C . LEU A 1 85 ? -7.544 8.578 -1.595 1.00 95.06 85 LEU A C 1
ATOM 674 O O . LEU A 1 85 ? -7.547 8.214 -0.418 1.00 95.06 85 LEU A O 1
ATOM 678 N N . TRP A 1 86 ? -7.733 7.727 -2.603 1.00 95.88 86 TRP A N 1
ATOM 679 C CA . TRP A 1 86 ? -7.885 6.289 -2.417 1.00 95.88 86 TRP A CA 1
ATOM 680 C C . TRP A 1 86 ? -6.593 5.626 -1.916 1.00 95.88 86 TRP A C 1
ATOM 682 O O . TRP A 1 86 ? -6.626 4.928 -0.900 1.00 95.88 86 TRP A O 1
ATOM 692 N N . VAL A 1 87 ? -5.457 5.886 -2.570 1.00 96.06 87 VAL A N 1
ATOM 693 C CA . VAL A 1 87 ? -4.139 5.351 -2.196 1.00 96.06 87 VAL A CA 1
ATOM 694 C C . VAL A 1 87 ? -3.748 5.827 -0.800 1.00 96.06 87 VAL A C 1
ATOM 696 O O . VAL A 1 87 ? -3.400 5.005 0.043 1.00 96.06 87 VAL A O 1
ATOM 699 N N . SER A 1 88 ? -3.875 7.118 -0.504 1.00 95.94 88 SER A N 1
ATOM 700 C CA . SER A 1 88 ? -3.610 7.688 0.819 1.00 95.94 88 SER A CA 1
ATOM 701 C C . SER A 1 88 ? -4.449 7.041 1.921 1.00 95.94 88 SER A C 1
ATOM 703 O O . SER A 1 88 ? -3.935 6.750 3.005 1.00 95.94 88 SER A O 1
ATOM 705 N N . GLY A 1 89 ? -5.726 6.749 1.648 1.00 96.25 89 GLY A N 1
ATOM 706 C CA . GLY A 1 89 ? -6.584 6.013 2.576 1.00 96.25 89 GLY A CA 1
ATOM 707 C C . GLY A 1 89 ? -6.081 4.591 2.831 1.00 96.25 89 GLY A C 1
ATOM 708 O O . GLY A 1 89 ? -6.005 4.162 3.986 1.00 96.25 89 GLY A O 1
ATOM 709 N N . ILE A 1 90 ? -5.668 3.887 1.771 1.00 96.94 90 ILE A N 1
ATOM 710 C CA . ILE A 1 90 ? -5.047 2.562 1.880 1.00 96.94 90 ILE A CA 1
ATOM 711 C C . ILE A 1 90 ? -3.746 2.635 2.681 1.00 96.94 90 ILE A C 1
ATOM 713 O O . ILE A 1 90 ? -3.557 1.818 3.575 1.00 96.94 90 ILE A O 1
ATOM 717 N N . LEU A 1 91 ? -2.869 3.605 2.417 1.00 97.06 91 LEU A N 1
ATOM 718 C CA . LEU A 1 91 ? -1.581 3.750 3.102 1.00 97.06 91 LEU A CA 1
ATOM 719 C C . LEU A 1 91 ? -1.744 4.010 4.598 1.00 97.06 91 LEU A C 1
ATOM 721 O O . LEU A 1 91 ? -1.036 3.402 5.405 1.00 97.06 91 LEU A O 1
ATOM 725 N N . ALA A 1 92 ? -2.694 4.867 4.978 1.00 96.38 92 ALA A N 1
ATOM 726 C CA . ALA A 1 92 ? -2.992 5.130 6.380 1.00 96.38 92 ALA A CA 1
ATOM 727 C C . ALA A 1 92 ? -3.461 3.854 7.098 1.00 96.38 92 ALA A C 1
ATOM 729 O O . ALA A 1 92 ? -2.962 3.524 8.175 1.00 96.38 92 ALA A O 1
ATOM 730 N N . ILE A 1 93 ? -4.372 3.094 6.481 1.00 96.44 93 ILE A N 1
ATOM 731 C CA . ILE A 1 93 ? -4.872 1.839 7.054 1.00 96.44 93 ILE A CA 1
ATOM 732 C C . ILE A 1 93 ? -3.778 0.767 7.081 1.00 96.44 93 ILE A C 1
ATOM 734 O O . ILE A 1 93 ? -3.602 0.103 8.102 1.00 96.44 93 ILE A O 1
ATOM 738 N N . LEU A 1 94 ? -3.013 0.620 5.998 1.00 96.69 94 LEU A N 1
ATOM 739 C CA . LEU A 1 94 ? -1.902 -0.320 5.909 1.00 96.69 94 LEU A CA 1
ATOM 740 C C . LEU A 1 94 ? -0.934 -0.078 7.061 1.00 96.69 94 LEU A C 1
ATOM 742 O O . LEU A 1 94 ? -0.647 -1.010 7.805 1.00 96.69 94 LEU A O 1
ATOM 746 N N . ARG A 1 95 ? -0.514 1.175 7.281 1.00 95.44 95 ARG A N 1
ATOM 747 C CA . ARG A 1 95 ? 0.381 1.545 8.384 1.00 95.44 95 ARG A CA 1
ATOM 748 C C . ARG A 1 95 ? -0.170 1.137 9.751 1.00 95.44 95 ARG A C 1
ATOM 750 O O . ARG A 1 95 ? 0.596 0.672 10.595 1.00 95.44 95 ARG A O 1
ATOM 757 N N . VAL A 1 96 ? -1.477 1.262 9.978 1.00 95.00 96 VAL A N 1
ATOM 758 C CA . VAL A 1 96 ? -2.130 0.774 11.206 1.00 95.00 96 VAL A CA 1
ATOM 759 C C . VAL A 1 96 ? -2.047 -0.748 11.313 1.00 95.00 96 VAL A C 1
ATOM 761 O O . VAL A 1 96 ? -1.691 -1.263 12.373 1.00 95.00 96 VAL A O 1
ATOM 764 N N . LEU A 1 97 ? -2.323 -1.476 10.228 1.00 94.56 97 LEU A N 1
ATOM 765 C CA . LEU A 1 97 ? -2.266 -2.939 10.215 1.00 94.56 97 LEU A CA 1
ATOM 766 C C . LEU A 1 97 ? -0.855 -3.454 10.528 1.00 94.56 97 LEU A C 1
ATOM 768 O O . LEU A 1 97 ? -0.717 -4.294 11.412 1.00 94.56 97 LEU A O 1
ATOM 772 N N . ILE A 1 98 ? 0.187 -2.912 9.884 1.00 93.75 98 ILE A N 1
ATOM 773 C CA . ILE A 1 98 ? 1.576 -3.351 10.119 1.00 93.75 98 ILE A CA 1
ATOM 774 C C . ILE A 1 98 ? 2.165 -2.906 11.468 1.00 93.75 98 ILE A C 1
ATOM 776 O O . ILE A 1 98 ? 3.160 -3.486 11.897 1.00 93.75 98 ILE A O 1
ATOM 780 N N . SER A 1 99 ? 1.588 -1.901 12.141 1.00 91.44 99 SER A N 1
ATOM 781 C CA . SER A 1 99 ? 2.100 -1.398 13.431 1.00 91.44 99 SER A CA 1
ATOM 782 C C . SER A 1 99 ? 1.332 -1.897 14.657 1.00 91.44 99 SER A C 1
ATOM 784 O O . SER A 1 99 ? 1.930 -2.056 15.718 1.00 91.44 99 SER A O 1
ATOM 786 N N . GLN A 1 100 ? 0.021 -2.141 14.543 1.00 90.69 100 GLN A N 1
ATOM 787 C CA . GLN A 1 100 ? -0.845 -2.452 15.693 1.00 90.69 100 GLN A CA 1
ATOM 788 C C . GLN A 1 100 ? -1.470 -3.857 15.651 1.00 90.69 100 GLN A C 1
ATOM 790 O O . GLN A 1 100 ? -2.114 -4.276 16.623 1.00 90.69 100 GLN A O 1
ATOM 795 N N . SER A 1 101 ? -1.309 -4.583 14.540 1.00 91.88 101 SER A N 1
ATOM 796 C CA . SER A 1 101 ? -1.866 -5.926 14.341 1.00 91.88 101 SER A CA 1
ATOM 797 C C . SER A 1 101 ? -0.779 -6.930 13.967 1.00 91.88 101 SER A C 1
ATOM 799 O O . SER A 1 101 ? 0.226 -6.585 13.353 1.00 91.88 101 SER A O 1
ATOM 801 N N . THR A 1 102 ? -0.976 -8.188 14.356 1.00 93.31 102 THR A N 1
ATOM 802 C CA . THR A 1 102 ? -0.093 -9.287 13.952 1.00 93.31 102 THR A CA 1
ATOM 803 C C . THR A 1 102 ? -0.545 -9.870 12.617 1.00 93.31 102 THR A C 1
ATOM 805 O O . THR A 1 102 ? -1.726 -9.787 12.268 1.00 93.31 102 THR A O 1
ATOM 808 N N . GLU A 1 103 ? 0.386 -10.497 11.892 1.00 95.31 103 GLU A N 1
ATOM 809 C CA . GLU A 1 103 ? 0.109 -11.175 10.620 1.00 95.31 103 GLU A CA 1
ATOM 810 C C . GLU A 1 103 ? -1.082 -12.141 10.731 1.00 95.31 103 GLU A C 1
ATOM 812 O O . GLU A 1 103 ? -2.019 -12.047 9.943 1.00 95.31 103 GLU A O 1
ATOM 817 N N . ASP A 1 104 ? -1.103 -13.006 11.749 1.00 94.12 104 ASP A N 1
ATOM 818 C CA . ASP A 1 104 ? -2.147 -14.027 11.905 1.00 94.12 104 ASP A CA 1
ATOM 819 C C . ASP A 1 104 ? -3.553 -13.440 12.063 1.00 94.12 104 ASP A C 1
ATOM 821 O O . ASP A 1 104 ? -4.505 -13.951 11.473 1.00 94.12 104 ASP A O 1
ATOM 825 N N . ILE A 1 105 ? -3.695 -12.341 12.816 1.00 94.38 105 ILE A N 1
ATOM 826 C CA . ILE A 1 105 ? -4.990 -11.669 12.992 1.00 94.38 105 ILE A CA 1
ATOM 827 C C . ILE A 1 105 ? -5.464 -11.114 11.649 1.00 94.38 105 ILE A C 1
ATOM 829 O O . ILE A 1 105 ? -6.624 -11.294 11.281 1.00 94.38 105 ILE A O 1
ATOM 833 N N . VAL A 1 106 ? -4.571 -10.454 10.908 1.00 94.88 106 VAL A N 1
ATOM 834 C CA . VAL A 1 106 ? -4.898 -9.864 9.605 1.00 94.88 106 VAL A CA 1
ATOM 835 C C . VAL A 1 106 ? -5.303 -10.952 8.611 1.00 94.88 106 VAL A C 1
ATOM 837 O O . VAL A 1 106 ? -6.370 -10.853 8.007 1.00 94.88 106 VAL A O 1
ATOM 840 N N . LEU A 1 107 ? -4.509 -12.018 8.486 1.00 95.00 107 LEU A N 1
ATOM 841 C CA . LEU A 1 107 ? -4.772 -13.105 7.541 1.00 95.00 107 LEU A CA 1
ATOM 842 C C . LEU A 1 107 ? -6.040 -13.893 7.890 1.00 95.00 107 LEU A C 1
ATOM 844 O O . LEU A 1 107 ? -6.825 -14.189 6.990 1.00 95.00 107 LEU A O 1
ATOM 848 N N . SER A 1 108 ? -6.291 -14.165 9.176 1.00 93.75 108 SER A N 1
ATOM 849 C CA . SER A 1 108 ? -7.532 -14.811 9.628 1.00 93.75 108 SER A CA 1
ATOM 850 C C . SER A 1 108 ? -8.757 -13.998 9.218 1.00 93.75 108 SER A C 1
ATOM 852 O O . SER A 1 108 ? -9.712 -14.541 8.670 1.00 93.75 108 SER A O 1
ATOM 854 N N . ARG A 1 109 ? -8.730 -12.675 9.428 1.00 93.50 109 ARG A N 1
ATOM 855 C CA . ARG A 1 109 ? -9.858 -11.813 9.052 1.00 93.50 109 ARG A CA 1
ATOM 856 C C . ARG A 1 109 ? -10.015 -11.672 7.541 1.00 93.50 109 ARG A C 1
ATOM 858 O O . ARG A 1 109 ? -11.145 -11.593 7.075 1.00 93.50 109 ARG A O 1
ATOM 865 N N . ILE A 1 110 ? -8.929 -11.676 6.766 1.00 93.31 110 ILE A N 1
ATOM 866 C CA . ILE A 1 110 ? -9.005 -11.698 5.294 1.00 93.31 110 ILE A CA 1
ATOM 867 C C . ILE A 1 110 ? -9.688 -12.977 4.806 1.00 93.31 110 ILE A C 1
ATOM 869 O O . ILE A 1 110 ? -10.541 -12.902 3.924 1.00 93.31 110 ILE A O 1
ATOM 873 N N . GLN A 1 111 ? -9.353 -14.123 5.404 1.00 91.56 111 GLN A N 1
ATOM 874 C CA . GLN A 1 111 ? -9.969 -15.406 5.075 1.00 91.56 111 GLN A CA 1
ATOM 875 C C . GLN A 1 111 ? -11.466 -15.421 5.416 1.00 91.56 111 GLN A C 1
ATOM 877 O O . GLN A 1 111 ? -12.279 -15.805 4.581 1.00 91.56 111 GLN A O 1
ATOM 882 N N . GLU A 1 112 ? -11.842 -14.942 6.605 1.00 90.62 112 GLU A N 1
ATOM 883 C CA . GLU A 1 112 ? -13.245 -14.885 7.043 1.00 90.62 112 GLU A CA 1
ATOM 884 C C . GLU A 1 112 ? -14.106 -13.894 6.249 1.00 90.62 112 GLU A C 1
ATOM 886 O O . GLU A 1 112 ? -15.310 -14.093 6.102 1.00 90.62 112 GLU A O 1
ATOM 891 N N . LEU A 1 113 ? -13.508 -12.806 5.761 1.00 89.56 113 LEU A N 1
ATOM 892 C CA . LEU A 1 113 ? -14.196 -11.804 4.945 1.00 89.56 113 LEU A CA 1
ATOM 893 C C . LEU A 1 113 ? -14.213 -12.159 3.451 1.00 89.56 113 LEU A C 1
ATOM 895 O O . LEU A 1 113 ? -14.912 -11.485 2.694 1.00 89.56 113 LEU A O 1
ATOM 899 N N . SER A 1 114 ? -13.462 -13.188 3.044 1.00 88.00 114 SER A N 1
ATOM 900 C CA . SER A 1 114 ? -13.402 -13.730 1.680 1.00 88.00 114 SER A CA 1
ATOM 901 C C . SER A 1 114 ? -13.183 -12.654 0.608 1.00 88.00 114 SER A C 1
ATOM 903 O O . SER A 1 114 ? -13.917 -12.563 -0.377 1.00 88.00 114 SER A O 1
ATOM 905 N N . PHE A 1 115 ? -12.177 -11.793 0.805 1.00 87.69 115 PHE A N 1
ATOM 906 C CA . PHE A 1 115 ? -11.836 -10.770 -0.187 1.00 87.69 115 PHE A CA 1
ATOM 907 C C . PHE A 1 115 ? -11.345 -11.401 -1.493 1.00 87.69 115 PHE A C 1
ATOM 909 O O . PHE A 1 115 ? -10.508 -12.300 -1.487 1.00 87.69 115 PHE A O 1
ATOM 916 N N . SER A 1 116 ? -11.826 -10.885 -2.626 1.00 86.31 116 SER A N 1
ATOM 917 C CA . SER A 1 116 ? -11.392 -11.367 -3.937 1.00 86.31 116 SER A CA 1
ATOM 918 C C . SER A 1 116 ? -9.976 -10.872 -4.271 1.00 86.31 116 SER A C 1
ATOM 920 O O . SER A 1 116 ? -9.742 -9.659 -4.248 1.00 86.31 116 SER A O 1
ATOM 922 N N . PRO A 1 117 ? -9.044 -11.754 -4.683 1.00 83.38 117 PRO A N 1
ATOM 923 C CA . PRO A 1 117 ? -7.721 -11.344 -5.160 1.00 83.38 117 PRO A CA 1
ATOM 924 C C . PRO A 1 117 ? -7.784 -10.561 -6.479 1.00 83.38 117 PRO A C 1
ATOM 926 O O . PRO A 1 117 ? -6.831 -9.869 -6.828 1.00 83.38 117 PRO A O 1
ATOM 929 N N . TYR A 1 118 ? -8.910 -10.625 -7.196 1.00 85.19 118 TYR A N 1
ATOM 930 C CA . TYR A 1 118 ? -9.145 -9.908 -8.451 1.00 85.19 118 TYR A CA 1
ATOM 931 C C . TYR A 1 118 ? -9.773 -8.521 -8.255 1.00 85.19 118 TYR A C 1
ATOM 933 O O . TYR A 1 118 ? -10.106 -7.867 -9.245 1.00 85.19 118 TYR A O 1
ATOM 941 N N . LEU A 1 119 ? -9.914 -8.051 -7.005 1.00 87.00 119 LEU A N 1
ATOM 942 C CA . LEU A 1 119 ? -10.499 -6.743 -6.679 1.00 87.00 119 LEU A CA 1
ATOM 943 C C . LEU A 1 119 ? -9.900 -5.609 -7.527 1.00 87.00 119 LEU A C 1
ATOM 945 O O . LEU A 1 119 ? -10.632 -4.781 -8.058 1.00 87.00 119 LEU A O 1
ATOM 949 N N . ILE A 1 120 ? -8.576 -5.614 -7.690 1.00 88.50 120 ILE A N 1
ATOM 950 C CA . ILE A 1 120 ? -7.825 -4.669 -8.528 1.00 88.50 120 ILE A CA 1
ATOM 951 C C . ILE A 1 120 ? -6.978 -5.410 -9.572 1.00 88.50 120 ILE A C 1
ATOM 953 O O . ILE A 1 120 ? -5.776 -5.188 -9.704 1.00 88.50 120 ILE A O 1
ATOM 957 N N . SER A 1 121 ? -7.600 -6.327 -10.319 1.00 90.00 121 SER A N 1
ATOM 958 C CA . SER A 1 121 ? -6.984 -6.915 -11.518 1.00 90.00 121 SER A CA 1
ATOM 959 C C . SER A 1 121 ? -6.717 -5.846 -12.590 1.00 90.00 121 SER A C 1
ATOM 961 O O . SER A 1 121 ? -7.369 -4.800 -12.614 1.00 90.00 121 SER A O 1
ATOM 963 N N . CYS A 1 122 ? -5.784 -6.099 -13.509 1.00 87.25 122 CYS A N 1
ATOM 964 C CA . CYS A 1 122 ? -5.468 -5.190 -14.615 1.00 87.25 122 CYS A CA 1
ATOM 965 C C . CYS A 1 122 ? -6.697 -4.856 -15.473 1.00 87.25 122 CYS A C 1
ATOM 967 O O . CYS A 1 122 ? -6.840 -3.718 -15.910 1.00 87.25 122 CYS A O 1
ATOM 969 N N . GLU A 1 123 ? -7.615 -5.808 -15.655 1.00 87.00 123 GLU A N 1
ATOM 970 C CA . GLU A 1 123 ? -8.883 -5.587 -16.359 1.00 87.00 123 GLU A CA 1
ATOM 971 C C . GLU A 1 123 ? -9.795 -4.613 -15.595 1.00 87.00 123 GLU A C 1
ATOM 973 O O . GLU A 1 123 ? -10.377 -3.702 -16.181 1.00 87.00 123 GLU A O 1
ATOM 978 N N . THR A 1 124 ? -9.902 -4.760 -14.271 1.00 87.06 124 THR A N 1
ATOM 979 C CA . THR A 1 124 ? -10.656 -3.819 -13.428 1.00 87.06 124 THR A CA 1
ATOM 980 C C . THR A 1 124 ? -10.019 -2.431 -13.434 1.00 87.06 124 THR A C 1
ATOM 982 O O . THR A 1 124 ? -10.730 -1.441 -13.581 1.00 87.06 124 THR A O 1
ATOM 985 N N . ILE A 1 125 ? -8.689 -2.345 -13.351 1.00 88.81 125 ILE A N 1
ATOM 986 C CA . ILE A 1 125 ? -7.949 -1.076 -13.400 1.00 88.81 125 ILE A CA 1
ATOM 987 C C . ILE A 1 125 ? -8.201 -0.353 -14.729 1.00 88.81 125 ILE A C 1
ATOM 989 O O . ILE A 1 125 ? -8.517 0.836 -14.730 1.00 88.81 125 ILE A O 1
ATOM 993 N N . GLN A 1 126 ? -8.114 -1.062 -15.860 1.00 87.38 126 GLN A N 1
ATOM 994 C CA . GLN A 1 126 ? -8.380 -0.483 -17.181 1.00 87.38 126 GLN A CA 1
ATOM 995 C C . GLN A 1 126 ? -9.818 0.038 -17.296 1.00 87.38 126 GLN A C 1
ATOM 997 O O . GLN A 1 126 ? -10.020 1.168 -17.737 1.00 87.38 126 GLN A O 1
ATOM 1002 N N . ARG A 1 127 ? -10.812 -0.723 -16.823 1.00 86.69 127 ARG A N 1
ATOM 1003 C CA . ARG A 1 127 ? -12.216 -0.274 -16.804 1.00 86.69 127 ARG A CA 1
ATOM 1004 C C . ARG A 1 127 ? -12.422 0.976 -15.947 1.00 86.69 127 ARG A C 1
ATOM 1006 O O . ARG A 1 127 ? -13.057 1.929 -16.397 1.00 86.69 127 ARG A O 1
ATOM 1013 N N . LEU A 1 128 ? -11.838 1.012 -14.747 1.00 87.56 128 LEU A N 1
ATOM 1014 C CA . LEU A 1 128 ? -11.939 2.163 -13.844 1.00 87.56 128 LEU A CA 1
ATOM 1015 C C . LEU A 1 128 ? -11.261 3.418 -14.411 1.00 87.56 128 LEU A C 1
ATOM 1017 O O . LEU A 1 128 ? -11.769 4.525 -14.205 1.00 87.56 128 LEU A O 1
ATOM 1021 N N . ARG A 1 129 ? -10.140 3.264 -15.129 1.00 87.94 129 ARG A N 1
ATOM 1022 C CA . ARG A 1 129 ? -9.469 4.366 -15.841 1.00 87.94 129 ARG A CA 1
ATOM 1023 C C . ARG A 1 129 ? -10.300 4.884 -17.014 1.00 87.94 129 ARG A C 1
ATOM 1025 O O . ARG A 1 129 ? -10.350 6.090 -17.221 1.00 87.94 129 ARG A O 1
ATOM 1032 N N . ASN A 1 130 ? -11.015 4.001 -17.709 1.00 84.25 130 ASN A N 1
ATOM 1033 C CA . ASN A 1 130 ? -11.913 4.369 -18.808 1.00 84.25 130 ASN A CA 1
ATOM 1034 C C . ASN A 1 130 ? -13.253 4.974 -18.334 1.00 84.25 130 ASN A C 1
ATOM 1036 O O . ASN A 1 130 ? -14.066 5.383 -19.160 1.00 84.25 130 ASN A O 1
ATOM 1040 N N . GLY A 1 131 ? -13.503 5.038 -17.019 1.00 75.25 131 GLY A N 1
ATOM 1041 C CA . GLY A 1 131 ? -14.754 5.558 -16.451 1.00 75.25 131 GLY A CA 1
ATOM 1042 C C . GLY A 1 131 ? -15.950 4.610 -16.597 1.00 75.25 131 GLY A C 1
ATOM 1043 O O . GLY A 1 131 ? -17.100 5.025 -16.441 1.00 75.25 131 GLY A O 1
ATOM 1044 N N . GLU A 1 132 ? -15.703 3.332 -16.892 1.00 69.19 132 GLU A N 1
ATOM 1045 C CA . GLU A 1 132 ? -16.752 2.329 -17.034 1.00 69.19 132 GLU A CA 1
ATOM 1046 C C . GLU A 1 132 ? -17.196 1.816 -15.658 1.00 69.19 132 GLU A C 1
ATOM 1048 O O . GLU A 1 132 ? -16.619 0.895 -15.088 1.00 69.19 132 GLU A O 1
ATOM 1053 N N . ASN A 1 133 ? -18.283 2.389 -15.134 1.00 55.81 133 ASN A N 1
ATOM 1054 C CA . ASN A 1 133 ? -18.883 1.993 -13.851 1.00 55.81 133 ASN A CA 1
ATOM 1055 C C . ASN A 1 133 ? -19.704 0.698 -13.902 1.00 55.81 133 ASN A C 1
ATOM 1057 O O . ASN A 1 133 ? -20.386 0.356 -12.931 1.00 55.81 133 ASN A O 1
ATOM 1061 N N . LYS A 1 134 ? -19.703 -0.028 -15.025 1.00 50.22 134 LYS A N 1
ATOM 1062 C CA . LYS A 1 134 ? -20.375 -1.323 -15.059 1.00 50.22 134 LYS A CA 1
ATOM 1063 C C . LYS A 1 134 ? -19.528 -2.311 -14.269 1.00 50.22 134 LYS A C 1
ATOM 1065 O O . LYS A 1 134 ? -18.374 -2.575 -14.615 1.00 50.22 134 LYS A O 1
ATOM 1070 N N . ALA A 1 135 ? -20.135 -2.848 -13.206 1.00 49.50 135 ALA A N 1
ATOM 1071 C CA . ALA A 1 135 ? -19.647 -4.045 -12.539 1.00 49.50 135 ALA A CA 1
ATOM 1072 C C . ALA A 1 135 ? -19.208 -5.042 -13.620 1.00 49.50 135 ALA A C 1
ATOM 1074 O O . ALA A 1 135 ? -19.887 -5.120 -14.655 1.00 49.50 135 ALA A O 1
ATOM 1075 N N . PRO A 1 136 ? -18.075 -5.747 -13.434 1.00 47.56 136 PRO A N 1
ATOM 1076 C CA . PRO A 1 136 ? -17.703 -6.776 -14.393 1.00 47.56 136 PRO A CA 1
ATOM 1077 C C . PRO A 1 136 ? -18.940 -7.649 -14.650 1.00 47.56 136 PRO A C 1
ATOM 1079 O O . PRO A 1 136 ? -19.687 -7.897 -13.691 1.00 47.56 136 PRO A O 1
ATOM 1082 N N . PRO A 1 137 ? -19.203 -8.112 -15.893 1.00 40.19 137 PRO A N 1
ATOM 1083 C CA . PRO A 1 137 ? -20.019 -9.312 -16.011 1.00 40.19 137 PRO A CA 1
ATOM 1084 C C . PRO A 1 137 ? -19.375 -10.278 -15.032 1.00 40.19 137 PRO A C 1
ATOM 1086 O O . PRO A 1 137 ? -18.148 -10.386 -15.057 1.00 40.19 137 PRO A O 1
ATOM 1089 N N . ALA A 1 138 ? -20.144 -10.811 -14.081 1.00 40.38 138 ALA A N 1
ATOM 1090 C CA . ALA A 1 138 ? -19.600 -11.745 -13.119 1.00 40.38 138 ALA A CA 1
ATOM 1091 C C . ALA A 1 138 ? -18.828 -12.775 -13.945 1.00 40.38 138 ALA A C 1
ATOM 1093 O O . ALA A 1 138 ? -19.433 -13.581 -14.646 1.00 40.38 138 ALA A O 1
ATOM 1094 N N . GLN A 1 139 ? -17.493 -12.685 -13.954 1.00 43.38 139 GLN A N 1
ATOM 1095 C CA . GLN A 1 139 ? -16.701 -13.860 -14.206 1.00 43.38 139 GLN A CA 1
ATOM 1096 C C . GLN A 1 139 ? -17.196 -14.729 -13.071 1.00 43.38 139 GLN A C 1
ATOM 1098 O O . GLN A 1 139 ? -17.032 -14.370 -11.901 1.00 43.38 139 GLN A O 1
ATOM 1103 N N . GLU A 1 140 ? -17.996 -15.729 -13.429 1.00 36.69 140 GLU A N 1
ATOM 1104 C CA . GLU A 1 140 ? -18.376 -16.815 -12.555 1.00 36.69 140 GLU A CA 1
ATOM 1105 C C . GLU A 1 140 ? -17.052 -17.458 -12.156 1.00 36.69 140 GLU A C 1
ATOM 1107 O O . GLU A 1 140 ? -16.618 -18.451 -12.727 1.00 36.69 140 GLU A O 1
ATOM 1112 N N . ILE A 1 141 ? -16.348 -16.820 -11.219 1.00 45.75 141 ILE A N 1
ATOM 1113 C CA . ILE A 1 141 ? -15.343 -17.468 -10.418 1.00 45.75 141 ILE A CA 1
ATOM 1114 C C . ILE A 1 141 ? -16.207 -18.457 -9.664 1.00 45.75 141 ILE A C 1
ATOM 1116 O O . ILE A 1 141 ? -16.920 -18.091 -8.725 1.00 45.75 141 ILE A O 1
ATOM 1120 N N . THR A 1 142 ? -16.265 -19.679 -10.187 1.00 43.84 142 THR A N 1
ATOM 1121 C CA . THR A 1 142 ? -16.889 -20.798 -9.503 1.00 43.84 142 THR A CA 1
ATOM 1122 C C . THR A 1 142 ? -16.389 -20.746 -8.071 1.00 43.84 142 THR A C 1
ATOM 1124 O O . THR A 1 142 ? -15.205 -20.501 -7.850 1.00 43.84 142 THR A O 1
ATOM 1127 N N . THR A 1 143 ? -17.270 -20.924 -7.097 1.00 46.78 143 THR A N 1
ATOM 1128 C CA . THR A 1 143 ? -16.932 -20.913 -5.666 1.00 46.78 143 THR A CA 1
ATOM 1129 C C . THR A 1 143 ? -15.684 -21.761 -5.343 1.00 46.78 143 THR A C 1
ATOM 1131 O O . THR A 1 143 ? -14.910 -21.382 -4.470 1.00 46.78 143 THR A O 1
ATOM 1134 N N . ASP A 1 144 ? -15.402 -22.793 -6.149 1.00 47.00 144 ASP A N 1
ATOM 1135 C CA . ASP A 1 144 ? -14.175 -23.611 -6.144 1.00 47.00 144 ASP A CA 1
ATOM 1136 C C . ASP A 1 144 ? -12.845 -22.862 -6.414 1.00 47.00 144 ASP A C 1
ATOM 1138 O O . ASP A 1 144 ? -11.789 -23.299 -5.957 1.00 47.00 144 ASP A O 1
ATOM 1142 N N . GLU A 1 145 ? -12.839 -21.750 -7.156 1.00 51.22 145 GLU A N 1
ATOM 1143 C CA . GLU A 1 145 ? -11.634 -20.944 -7.423 1.00 51.22 145 GLU A CA 1
ATOM 1144 C C . GLU A 1 145 ? -11.400 -19.863 -6.356 1.00 51.22 145 GLU A C 1
ATOM 1146 O O . GLU A 1 145 ? -10.250 -19.511 -6.089 1.00 51.22 145 GLU A O 1
ATOM 1151 N N . GLN A 1 146 ? -12.457 -19.366 -5.698 1.00 48.12 146 GLN A N 1
ATOM 1152 C CA . GLN A 1 146 ? -12.326 -18.441 -4.561 1.00 48.12 146 GLN A CA 1
ATOM 1153 C C . GLN A 1 146 ? -11.778 -19.141 -3.312 1.00 48.12 146 GLN A C 1
ATOM 1155 O O . GLN A 1 146 ? -10.938 -18.561 -2.626 1.00 48.12 146 GLN A O 1
ATOM 1160 N N . ASP A 1 147 ? -12.151 -20.403 -3.081 1.00 48.31 147 ASP A N 1
ATOM 1161 C CA . ASP A 1 147 ? -11.606 -21.237 -1.995 1.00 48.31 147 ASP A CA 1
ATOM 1162 C C . ASP A 1 147 ? -10.126 -21.618 -2.192 1.00 48.31 147 ASP A C 1
ATOM 1164 O O . ASP A 1 147 ? -9.489 -22.185 -1.301 1.00 48.31 147 ASP A O 1
ATOM 1168 N N . ARG A 1 148 ? -9.542 -21.301 -3.355 1.00 63.53 148 ARG A N 1
ATOM 1169 C CA . ARG A 1 148 ? -8.179 -21.707 -3.712 1.00 63.53 148 ARG A CA 1
ATOM 1170 C C . ARG A 1 148 ? -7.107 -20.686 -3.336 1.00 63.53 148 ARG A C 1
ATOM 1172 O O . ARG A 1 148 ? -5.935 -21.055 -3.244 1.00 63.53 148 ARG A O 1
ATOM 1179 N N . PHE A 1 149 ? -7.472 -19.421 -3.132 1.00 75.56 149 PHE A N 1
ATOM 1180 C CA . PHE A 1 149 ? -6.495 -18.368 -2.871 1.00 75.56 149 PHE A CA 1
ATOM 1181 C C . PHE A 1 149 ? -6.232 -18.189 -1.382 1.00 75.56 149 PHE A C 1
ATOM 1183 O O . PHE A 1 149 ? -7.123 -17.884 -0.592 1.00 75.56 149 PHE A O 1
ATOM 1190 N N . LEU A 1 150 ? -4.962 -18.327 -1.008 1.00 89.88 150 LEU A N 1
ATOM 1191 C CA . LEU A 1 150 ? -4.525 -18.094 0.359 1.00 89.88 150 LEU A CA 1
ATOM 1192 C C . LEU A 1 150 ? -4.721 -16.611 0.740 1.00 89.88 150 LEU A C 1
ATOM 1194 O O . LEU A 1 150 ? -4.514 -15.723 -0.100 1.00 89.88 150 LEU A O 1
ATOM 1198 N N . PRO A 1 151 ? -5.084 -16.299 1.998 1.00 92.56 151 PRO A N 1
ATOM 1199 C CA . PRO A 1 151 ? -5.275 -14.916 2.434 1.00 92.56 151 PRO A CA 1
ATOM 1200 C C . PRO A 1 151 ? -3.990 -14.083 2.295 1.00 92.56 151 PRO A C 1
ATOM 1202 O O . PRO A 1 151 ? -4.055 -12.913 1.916 1.00 92.56 151 PRO A O 1
ATOM 1205 N N . GLU A 1 152 ? -2.816 -14.686 2.519 1.00 93.94 152 GLU A N 1
ATOM 1206 C CA . GLU A 1 152 ? -1.513 -14.049 2.290 1.00 93.94 152 GLU A CA 1
ATOM 1207 C C . GLU A 1 152 ? -1.287 -13.688 0.819 1.00 93.94 152 GLU A C 1
ATOM 1209 O O . GLU A 1 152 ? -0.737 -12.633 0.515 1.00 93.94 152 GLU A O 1
ATOM 1214 N N . GLU A 1 153 ? -1.757 -14.525 -0.104 1.00 91.94 153 GLU A N 1
ATOM 1215 C CA . GLU A 1 153 ? -1.630 -14.304 -1.541 1.00 91.94 153 GLU A CA 1
ATOM 1216 C C . GLU A 1 153 ? -2.548 -13.171 -2.005 1.00 91.94 153 GLU A C 1
ATOM 1218 O O . GLU A 1 153 ? -2.128 -12.307 -2.773 1.00 91.94 153 GLU A O 1
ATOM 1223 N N . THR A 1 154 ? -3.773 -13.120 -1.477 1.00 92.62 154 THR A N 1
ATOM 1224 C CA . THR A 1 154 ? -4.729 -12.028 -1.717 1.00 92.62 154 THR A CA 1
ATOM 1225 C C . THR A 1 154 ? -4.174 -10.686 -1.243 1.00 92.62 154 THR A C 1
ATOM 1227 O O . THR A 1 154 ? -4.208 -9.701 -1.984 1.00 92.62 154 THR A O 1
ATOM 1230 N N . PHE A 1 155 ? -3.604 -10.645 -0.035 1.00 95.12 155 PHE A N 1
ATOM 1231 C CA . PHE A 1 155 ? -3.001 -9.433 0.516 1.00 95.12 155 PHE A CA 1
ATOM 1232 C C . PHE A 1 155 ? -1.772 -8.982 -0.285 1.00 95.12 155 PHE A C 1
ATOM 1234 O O . PHE A 1 155 ? -1.684 -7.819 -0.680 1.00 95.12 155 PHE A O 1
ATOM 1241 N N . SER A 1 156 ? -0.849 -9.901 -0.588 1.00 94.25 156 SER A N 1
ATOM 1242 C CA . SER A 1 156 ? 0.356 -9.592 -1.365 1.00 94.25 156 SER A CA 1
ATOM 1243 C C . SER A 1 156 ? 0.025 -9.122 -2.781 1.00 94.25 156 SER A C 1
ATOM 1245 O O . SER A 1 156 ? 0.598 -8.133 -3.240 1.00 94.25 156 SER A O 1
ATOM 1247 N N . ARG A 1 157 ? -0.943 -9.754 -3.460 1.00 92.38 157 ARG A N 1
ATOM 1248 C CA . ARG A 1 157 ? -1.411 -9.293 -4.777 1.00 92.38 157 ARG A CA 1
ATOM 1249 C C . ARG A 1 157 ? -1.974 -7.886 -4.722 1.00 92.38 157 ARG A C 1
ATOM 1251 O O . ARG A 1 157 ? -1.620 -7.074 -5.567 1.00 92.38 157 ARG A O 1
ATOM 1258 N N . PHE A 1 158 ? -2.817 -7.589 -3.737 1.00 95.19 158 PHE A N 1
ATOM 1259 C CA . PHE A 1 158 ? -3.393 -6.257 -3.582 1.00 95.19 158 PHE A CA 1
ATOM 1260 C C . PHE A 1 158 ? -2.302 -5.178 -3.472 1.00 95.19 158 PHE A C 1
ATOM 1262 O O . PHE A 1 158 ? -2.336 -4.186 -4.198 1.00 95.19 158 PHE A O 1
ATOM 1269 N N . LEU A 1 159 ? -1.280 -5.398 -2.640 1.00 95.88 159 LEU A N 1
ATOM 1270 C CA . LEU A 1 159 ? -0.189 -4.433 -2.491 1.00 95.88 159 LEU A CA 1
ATOM 1271 C C . LEU A 1 159 ? 0.668 -4.296 -3.758 1.00 95.88 159 LEU A C 1
ATOM 1273 O O . LEU A 1 159 ? 1.019 -3.180 -4.135 1.00 95.88 159 LEU A O 1
ATOM 1277 N N . ILE A 1 160 ? 0.982 -5.400 -4.442 1.00 94.06 160 ILE A N 1
ATOM 1278 C CA . ILE A 1 160 ? 1.768 -5.373 -5.688 1.00 94.06 160 ILE A CA 1
ATOM 1279 C C . ILE A 1 160 ? 0.991 -4.667 -6.809 1.00 94.06 160 ILE A C 1
ATOM 1281 O O . ILE A 1 160 ? 1.565 -3.869 -7.548 1.00 94.06 160 ILE A O 1
ATOM 1285 N N . GLN A 1 161 ? -0.322 -4.892 -6.907 1.00 94.31 161 GLN A N 1
ATOM 1286 C CA . GLN A 1 161 ? -1.169 -4.188 -7.870 1.00 94.31 161 GLN A CA 1
ATOM 1287 C C . GLN A 1 161 ? -1.212 -2.684 -7.592 1.00 94.31 161 GLN A C 1
ATOM 1289 O O . GLN A 1 161 ? -1.151 -1.895 -8.532 1.00 94.31 161 GLN A O 1
ATOM 1294 N N . LEU A 1 162 ? -1.249 -2.279 -6.318 1.00 95.62 162 LEU A N 1
ATOM 1295 C CA . LEU A 1 162 ? -1.176 -0.871 -5.931 1.00 95.62 162 LEU A CA 1
ATOM 1296 C C . LEU A 1 162 ? 0.162 -0.234 -6.336 1.00 95.62 162 LEU A C 1
ATOM 1298 O O . LEU A 1 162 ? 0.171 0.874 -6.870 1.00 95.62 162 LEU A O 1
ATOM 1302 N N . VAL A 1 163 ? 1.278 -0.952 -6.158 1.00 96.38 163 VAL A N 1
ATOM 1303 C CA . VAL A 1 163 ? 2.591 -0.521 -6.667 1.00 96.38 163 VAL A CA 1
ATOM 1304 C C . VAL A 1 163 ? 2.548 -0.344 -8.186 1.00 96.38 163 VAL A C 1
ATOM 1306 O O . VAL A 1 163 ? 3.006 0.678 -8.687 1.00 96.38 163 VAL A O 1
ATOM 1309 N N . GLY A 1 164 ? 1.959 -1.292 -8.919 1.00 94.12 164 GLY A N 1
ATOM 1310 C CA . GLY A 1 164 ? 1.827 -1.207 -10.375 1.00 94.12 164 GLY A CA 1
ATOM 1311 C C . GLY A 1 164 ? 0.994 -0.017 -10.853 1.00 94.12 164 GLY A C 1
ATOM 1312 O O . GLY A 1 164 ? 1.411 0.672 -11.780 1.00 94.12 164 GLY A O 1
ATOM 1313 N N . ILE A 1 165 ? -0.129 0.275 -10.186 1.00 94.06 165 ILE A N 1
ATOM 1314 C CA . ILE A 1 165 ? -0.967 1.452 -10.473 1.00 94.06 165 ILE A CA 1
ATOM 1315 C C . ILE A 1 165 ? -0.152 2.740 -10.318 1.00 94.06 165 ILE A C 1
ATOM 1317 O O . ILE A 1 165 ? -0.157 3.575 -11.220 1.00 94.06 165 ILE A O 1
ATOM 1321 N N . LEU A 1 166 ? 0.560 2.889 -9.196 1.00 94.75 166 LEU A N 1
ATOM 1322 C CA . LEU A 1 166 ? 1.348 4.087 -8.902 1.00 94.75 166 LEU A CA 1
ATOM 1323 C C . LEU A 1 166 ? 2.536 4.245 -9.855 1.00 94.75 166 LEU A C 1
ATOM 1325 O O . LEU A 1 166 ? 2.781 5.344 -10.342 1.00 94.75 166 LEU A O 1
ATOM 1329 N N . LEU A 1 167 ? 3.257 3.159 -10.145 1.00 94.12 167 LEU A N 1
ATOM 1330 C CA . LEU A 1 167 ? 4.366 3.174 -11.100 1.00 94.12 167 LEU A CA 1
ATOM 1331 C C . LEU A 1 167 ? 3.896 3.558 -12.502 1.00 94.12 167 LEU A C 1
ATOM 1333 O O . LEU A 1 167 ? 4.546 4.362 -13.163 1.00 94.12 167 LEU A O 1
ATOM 1337 N N . GLU A 1 168 ? 2.779 2.990 -12.956 1.00 92.44 168 GLU A N 1
ATOM 1338 C CA . GLU A 1 168 ? 2.230 3.305 -14.270 1.00 92.44 168 GLU A CA 1
ATOM 1339 C C . GLU A 1 168 ? 1.773 4.760 -14.336 1.00 92.44 168 GLU A C 1
ATOM 1341 O O . GLU A 1 168 ? 2.143 5.450 -15.276 1.00 92.44 168 GLU A O 1
ATOM 1346 N N . ASP A 1 169 ? 1.072 5.258 -13.316 1.00 90.75 169 ASP A N 1
ATOM 1347 C CA . ASP A 1 169 ? 0.633 6.652 -13.271 1.00 90.75 169 ASP A CA 1
ATOM 1348 C C . ASP A 1 169 ? 1.816 7.639 -13.244 1.00 90.75 169 ASP A C 1
ATOM 1350 O O . ASP A 1 169 ? 1.762 8.657 -13.930 1.00 90.75 169 ASP A O 1
ATOM 1354 N N . ILE A 1 170 ? 2.902 7.341 -12.520 1.00 89.94 170 ILE A N 1
ATOM 1355 C CA . ILE A 1 170 ? 4.110 8.190 -12.491 1.00 89.94 170 ILE A CA 1
ATOM 1356 C C . ILE A 1 170 ? 4.867 8.138 -13.827 1.00 89.94 170 ILE A C 1
ATOM 1358 O O . ILE A 1 170 ? 5.417 9.147 -14.263 1.00 89.94 170 ILE A O 1
ATOM 1362 N N . ALA A 1 171 ? 4.916 6.975 -14.481 1.00 87.50 171 ALA A N 1
ATOM 1363 C CA . ALA A 1 171 ? 5.652 6.803 -15.731 1.00 87.50 171 ALA A CA 1
ATOM 1364 C C . ALA A 1 171 ? 4.884 7.310 -16.963 1.00 87.50 171 ALA A C 1
ATOM 1366 O O . ALA A 1 171 ? 5.506 7.808 -17.902 1.00 87.50 171 ALA A O 1
ATOM 1367 N N . SER A 1 172 ? 3.554 7.160 -16.996 1.00 84.38 172 SER A N 1
ATOM 1368 C CA . SER A 1 172 ? 2.741 7.447 -18.183 1.00 84.38 172 SER A CA 1
ATOM 1369 C C . SER A 1 172 ? 2.110 8.836 -18.188 1.00 84.38 172 SER A C 1
ATOM 1371 O O . SER A 1 172 ? 1.892 9.378 -19.272 1.00 84.38 172 SER A O 1
ATOM 1373 N N . LYS A 1 173 ? 1.775 9.407 -17.021 1.00 81.69 173 LYS A N 1
ATOM 1374 C CA . LYS A 1 173 ? 1.053 10.686 -16.965 1.00 81.69 173 LYS A CA 1
ATOM 1375 C C . LYS A 1 173 ? 1.997 11.855 -17.208 1.00 81.69 173 LYS A C 1
ATOM 1377 O O . LYS A 1 173 ? 3.027 11.999 -16.552 1.00 81.69 173 LYS A O 1
ATOM 1382 N N . GLN A 1 174 ? 1.626 12.725 -18.144 1.00 68.19 174 GLN A N 1
ATOM 1383 C CA . GLN A 1 174 ? 2.442 13.888 -18.487 1.00 68.19 174 GLN A CA 1
ATOM 1384 C C . GLN A 1 174 ? 2.261 15.020 -17.466 1.00 68.19 174 GLN A C 1
ATOM 1386 O O . GLN A 1 174 ? 1.147 15.502 -17.223 1.00 68.19 174 GLN A O 1
ATOM 1391 N N . LEU A 1 175 ? 3.384 15.481 -16.906 1.00 68.69 175 LEU A N 1
ATOM 1392 C CA . LEU A 1 175 ? 3.464 16.668 -16.052 1.00 68.69 175 LEU A CA 1
ATOM 1393 C C . LEU A 1 175 ? 2.873 17.894 -16.766 1.00 68.69 175 LEU A C 1
ATOM 1395 O O . LEU A 1 175 ? 3.156 18.135 -17.938 1.00 68.69 175 LEU A O 1
ATOM 1399 N N . ASN A 1 176 ? 2.072 18.677 -16.040 1.00 60.31 176 ASN A N 1
ATOM 1400 C CA . ASN A 1 176 ? 1.377 19.894 -16.489 1.00 60.31 176 ASN A CA 1
ATOM 1401 C C . ASN A 1 176 ? 0.231 19.699 -17.497 1.00 60.31 176 ASN A C 1
ATOM 1403 O O . ASN A 1 176 ? -0.468 20.669 -17.788 1.00 60.31 176 ASN A O 1
ATOM 1407 N N . VAL A 1 177 ? 0.004 18.482 -18.000 1.00 70.25 177 VAL A N 1
ATOM 1408 C CA . VAL A 1 177 ? -1.142 18.164 -18.872 1.00 70.25 177 VAL A CA 1
ATOM 1409 C C . VAL A 1 177 ? -2.226 17.450 -18.075 1.00 70.25 177 VAL A C 1
ATOM 1411 O O . VAL A 1 177 ? -3.372 17.887 -18.044 1.00 70.25 177 VAL A O 1
ATOM 1414 N N . GLU A 1 178 ? -1.850 16.373 -17.390 1.00 70.31 178 GLU A N 1
ATOM 1415 C CA . GLU A 1 178 ? -2.790 15.527 -16.645 1.00 70.31 178 GLU A CA 1
ATOM 1416 C C . GLU A 1 178 ? -2.671 15.723 -15.132 1.00 70.31 178 GLU A C 1
ATOM 1418 O O . GLU A 1 178 ? -3.604 15.426 -14.388 1.00 70.31 178 GLU A O 1
ATOM 1423 N N . MET A 1 179 ? -1.523 16.225 -14.673 1.00 80.44 179 MET A N 1
ATOM 1424 C CA . MET A 1 179 ? -1.181 16.302 -13.260 1.00 80.44 179 MET A CA 1
ATOM 1425 C C . MET A 1 179 ? -0.359 17.555 -12.948 1.00 80.44 179 MET A C 1
ATOM 1427 O O . MET A 1 179 ? 0.571 17.899 -13.682 1.00 80.44 179 MET A O 1
ATOM 1431 N N . SER A 1 180 ? -0.685 18.223 -11.838 1.00 85.88 180 SER A N 1
ATOM 1432 C CA . SER A 1 180 ? 0.118 19.337 -11.326 1.00 85.88 180 SER A CA 1
ATOM 1433 C C . SER A 1 180 ? 1.423 18.846 -10.692 1.00 85.88 180 SER A C 1
ATOM 1435 O O . SER A 1 180 ? 1.532 17.701 -10.256 1.00 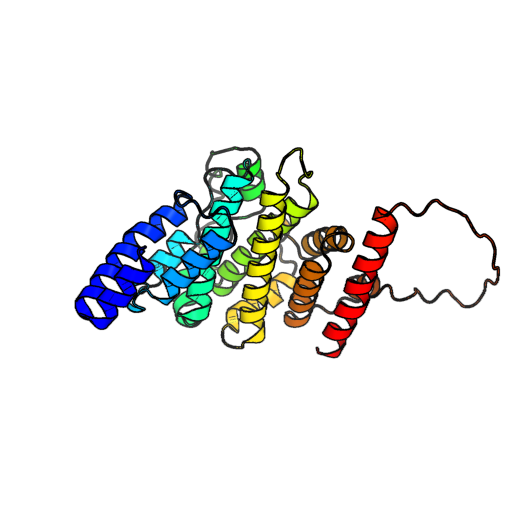85.88 180 SER A O 1
ATOM 1437 N N . GLU A 1 181 ? 2.421 19.720 -10.575 1.00 86.81 181 GLU A N 1
ATOM 1438 C CA . GLU A 1 181 ? 3.697 19.386 -9.927 1.00 86.81 181 GLU A CA 1
ATOM 1439 C C . GLU A 1 181 ? 3.523 18.949 -8.458 1.00 86.81 181 GLU A C 1
ATOM 1441 O O . GLU A 1 181 ? 4.184 18.017 -7.992 1.00 86.81 181 GLU A O 1
ATOM 1446 N N . GLN A 1 182 ? 2.582 19.569 -7.736 1.00 87.31 182 GLN A N 1
ATOM 1447 C CA . GLN A 1 182 ? 2.244 19.192 -6.360 1.00 87.31 182 GLN A CA 1
ATOM 1448 C C . GLN A 1 182 ? 1.639 17.787 -6.294 1.00 87.31 182 GLN A C 1
ATOM 1450 O O . GLN A 1 182 ? 2.051 16.978 -5.464 1.00 87.31 182 GLN A O 1
ATOM 1455 N N . GLN A 1 183 ? 0.711 17.473 -7.200 1.00 87.75 183 GLN A N 1
ATOM 1456 C CA . GLN A 1 183 ? 0.117 16.142 -7.285 1.00 87.75 183 GLN A CA 1
ATOM 1457 C C . GLN A 1 183 ? 1.167 15.094 -7.660 1.00 87.75 183 GLN A C 1
ATOM 1459 O O . GLN A 1 183 ? 1.225 14.050 -7.019 1.00 87.75 183 GLN A O 1
ATOM 1464 N N . HIS A 1 184 ? 2.043 15.384 -8.623 1.00 90.81 184 HIS A N 1
ATOM 1465 C CA . HIS A 1 184 ? 3.129 14.482 -9.010 1.00 90.81 184 HIS A CA 1
ATOM 1466 C C . HIS A 1 184 ? 4.075 14.203 -7.837 1.00 90.81 184 HIS A C 1
ATOM 1468 O O . HIS A 1 184 ? 4.392 13.052 -7.541 1.00 90.81 184 HIS A O 1
ATOM 1474 N N . THR A 1 185 ? 4.478 15.252 -7.116 1.00 92.00 185 THR A N 1
ATOM 1475 C CA . THR A 1 185 ? 5.317 15.120 -5.917 1.00 92.00 185 THR A CA 1
ATOM 1476 C C . THR A 1 185 ? 4.643 14.239 -4.870 1.00 92.00 185 THR A C 1
ATOM 1478 O O . THR A 1 185 ? 5.288 13.358 -4.298 1.00 92.00 185 THR A O 1
ATOM 1481 N N . PHE A 1 186 ? 3.341 14.434 -4.650 1.00 93.56 186 PHE A N 1
ATOM 1482 C CA . PHE A 1 186 ? 2.590 13.635 -3.695 1.00 93.56 186 PHE A CA 1
ATOM 1483 C C . PHE A 1 186 ? 2.460 12.166 -4.131 1.00 93.56 186 PHE A C 1
ATOM 1485 O O . PHE A 1 186 ? 2.721 11.289 -3.315 1.00 93.56 186 PHE A O 1
ATOM 1492 N N . TYR A 1 187 ? 2.216 11.871 -5.415 1.00 92.38 187 TYR A N 1
ATOM 1493 C CA . TYR A 1 187 ? 2.246 10.496 -5.950 1.00 92.38 187 TYR A CA 1
ATOM 1494 C C . TYR A 1 187 ? 3.572 9.787 -5.671 1.00 92.38 187 TYR A C 1
ATOM 1496 O O . TYR A 1 187 ? 3.600 8.637 -5.225 1.00 92.38 187 TYR A O 1
ATOM 1504 N N . CYS A 1 188 ? 4.687 10.478 -5.908 1.00 94.00 188 CYS A N 1
ATOM 1505 C CA . CYS A 1 188 ? 6.014 9.940 -5.630 1.00 94.00 188 CYS A CA 1
ATOM 1506 C C . CYS A 1 188 ? 6.203 9.650 -4.132 1.00 94.00 188 CYS A C 1
ATOM 1508 O O . CYS A 1 188 ? 6.810 8.642 -3.768 1.00 94.00 188 CYS A O 1
ATOM 1510 N N . GLN A 1 189 ? 5.656 10.494 -3.253 1.00 95.06 189 GLN A N 1
ATOM 1511 C CA . GLN A 1 189 ? 5.675 10.276 -1.803 1.00 95.06 189 GLN A CA 1
ATOM 1512 C C . GLN A 1 189 ? 4.768 9.116 -1.368 1.00 95.06 189 GLN A C 1
ATOM 1514 O O . GLN A 1 189 ? 5.155 8.344 -0.487 1.00 95.06 189 GLN A O 1
ATOM 1519 N N . GLU A 1 190 ? 3.595 8.955 -1.981 1.00 95.88 190 GLU A N 1
ATOM 1520 C CA . GLU A 1 190 ? 2.694 7.823 -1.747 1.00 95.88 190 GLU A CA 1
ATOM 1521 C C . GLU A 1 190 ? 3.359 6.504 -2.146 1.00 95.88 190 GLU A C 1
ATOM 1523 O O . GLU A 1 190 ? 3.406 5.573 -1.339 1.00 95.88 190 GLU A O 1
ATOM 1528 N N . LEU A 1 191 ? 3.968 6.444 -3.337 1.00 96.81 191 LEU A N 1
ATOM 1529 C CA . LEU A 1 191 ? 4.735 5.277 -3.771 1.00 96.81 191 LEU A CA 1
ATOM 1530 C C . LEU A 1 191 ? 5.909 5.010 -2.823 1.00 96.81 191 LEU A C 1
ATOM 1532 O O . LEU A 1 191 ? 6.079 3.883 -2.369 1.00 96.81 191 LEU A O 1
ATOM 1536 N N . GLY A 1 192 ? 6.685 6.032 -2.457 1.00 96.69 192 GLY A N 1
ATOM 1537 C CA . GLY A 1 192 ? 7.776 5.880 -1.491 1.00 96.69 192 GLY A CA 1
ATOM 1538 C C . GLY A 1 192 ? 7.300 5.309 -0.151 1.00 96.69 192 GLY A C 1
ATOM 1539 O O . GLY A 1 192 ? 7.917 4.391 0.387 1.00 96.69 192 GLY A O 1
ATOM 1540 N N . THR A 1 193 ? 6.162 5.791 0.353 1.00 96.50 193 THR A N 1
ATOM 1541 C CA . THR A 1 193 ? 5.544 5.297 1.592 1.00 96.50 193 THR A CA 1
ATOM 1542 C C . THR A 1 193 ? 5.101 3.840 1.445 1.00 96.50 193 THR A C 1
ATOM 1544 O O . THR A 1 193 ? 5.395 3.027 2.321 1.00 96.50 193 THR A O 1
ATOM 1547 N N . LEU A 1 194 ? 4.471 3.480 0.321 1.00 97.62 194 LEU A N 1
ATOM 1548 C CA . LEU A 1 194 ? 4.064 2.106 0.023 1.00 97.62 194 LEU A CA 1
ATOM 1549 C C . LEU A 1 194 ? 5.260 1.148 -0.007 1.00 97.62 194 LEU A C 1
ATOM 1551 O O . LEU A 1 194 ? 5.233 0.100 0.640 1.00 97.62 194 LEU A O 1
ATOM 1555 N N . LEU A 1 195 ? 6.323 1.514 -0.731 1.00 97.31 195 LEU A N 1
ATOM 1556 C CA . LEU A 1 195 ? 7.533 0.700 -0.842 1.00 97.31 195 LEU A CA 1
ATOM 1557 C C . LEU A 1 195 ? 8.217 0.545 0.522 1.00 97.31 195 LEU A C 1
ATOM 1559 O O . LEU A 1 195 ? 8.648 -0.550 0.868 1.00 97.31 195 LEU A O 1
ATOM 1563 N N . MET A 1 196 ? 8.250 1.598 1.343 1.00 96.62 196 MET A N 1
ATOM 1564 C CA . MET A 1 196 ? 8.761 1.514 2.715 1.00 96.62 196 MET A CA 1
ATOM 1565 C C . MET A 1 196 ? 7.919 0.580 3.597 1.00 96.62 196 MET A C 1
ATOM 1567 O O . MET A 1 196 ? 8.482 -0.209 4.358 1.00 96.62 196 MET A O 1
ATOM 1571 N N . CYS A 1 197 ? 6.586 0.606 3.473 1.00 96.31 197 CYS A N 1
ATOM 1572 C CA . CYS A 1 197 ? 5.707 -0.349 4.154 1.00 96.31 197 CYS A CA 1
ATOM 1573 C C . CYS A 1 197 ? 5.984 -1.796 3.713 1.00 96.31 197 CYS A C 1
ATOM 1575 O O . CYS A 1 197 ? 6.036 -2.691 4.561 1.00 96.31 197 CYS A O 1
ATOM 1577 N N . LEU A 1 198 ? 6.214 -2.034 2.418 1.00 96.31 198 LEU A N 1
ATOM 1578 C CA . LEU A 1 198 ? 6.585 -3.352 1.891 1.00 96.31 198 LEU A CA 1
ATOM 1579 C C . LEU A 1 198 ? 7.952 -3.817 2.404 1.00 96.31 198 LEU A C 1
ATOM 1581 O O . LEU A 1 198 ? 8.065 -4.936 2.899 1.00 96.31 198 LEU A O 1
ATOM 1585 N N . ILE A 1 199 ? 8.967 -2.948 2.378 1.00 96.12 199 ILE A N 1
ATOM 1586 C CA . ILE A 1 199 ? 10.299 -3.241 2.930 1.00 96.12 199 ILE A CA 1
ATOM 1587 C C . ILE A 1 199 ? 10.190 -3.621 4.406 1.00 96.12 199 ILE A C 1
ATOM 1589 O O . ILE A 1 199 ? 10.766 -4.623 4.819 1.00 96.12 199 ILE A O 1
ATOM 1593 N N . HIS A 1 200 ? 9.432 -2.865 5.205 1.00 95.38 200 HIS A N 1
ATOM 1594 C CA . HIS A 1 200 ? 9.204 -3.200 6.610 1.00 95.38 200 HIS A CA 1
ATOM 1595 C C . HIS A 1 200 ? 8.522 -4.567 6.766 1.00 95.38 200 HIS A C 1
ATOM 1597 O O . HIS A 1 200 ? 8.950 -5.385 7.583 1.00 95.38 200 HIS A O 1
ATOM 1603 N N . THR A 1 201 ? 7.494 -4.839 5.961 1.00 93.81 201 THR A N 1
ATOM 1604 C CA . THR A 1 201 ? 6.761 -6.114 5.973 1.00 93.81 201 THR A CA 1
ATOM 1605 C C . THR A 1 201 ? 7.704 -7.289 5.698 1.00 93.81 201 THR A C 1
ATOM 1607 O O . THR A 1 201 ? 7.721 -8.247 6.468 1.00 93.81 201 THR A O 1
ATOM 1610 N N . PHE A 1 202 ? 8.559 -7.175 4.679 1.00 93.88 202 PHE A N 1
ATOM 1611 C CA . PHE A 1 202 ? 9.466 -8.248 4.264 1.00 93.88 202 PHE A CA 1
ATOM 1612 C C . PHE A 1 202 ? 10.707 -8.387 5.157 1.00 93.88 202 PHE A C 1
ATOM 1614 O O . PHE A 1 202 ? 11.148 -9.499 5.436 1.00 93.88 202 PHE A O 1
ATOM 1621 N N . LYS A 1 203 ? 11.263 -7.274 5.652 1.00 93.44 203 LYS A N 1
ATOM 1622 C CA . LYS A 1 203 ? 12.512 -7.263 6.433 1.00 93.44 203 LYS A CA 1
ATOM 1623 C C . LYS A 1 203 ? 12.305 -7.515 7.930 1.00 93.44 203 LYS A C 1
ATOM 1625 O O . LYS A 1 203 ? 13.194 -8.060 8.575 1.00 93.44 203 LYS A O 1
ATOM 1630 N N . SER A 1 204 ? 11.161 -7.131 8.504 1.00 92.12 204 SER A N 1
ATOM 1631 C CA . SER A 1 204 ? 10.925 -7.231 9.959 1.00 92.12 204 SER A CA 1
ATOM 1632 C C . SER A 1 204 ? 10.837 -8.668 10.485 1.00 92.12 204 SER A C 1
ATOM 1634 O O . SER A 1 204 ? 10.975 -8.894 11.685 1.00 92.12 204 SER A O 1
ATOM 1636 N N . GLY A 1 205 ? 10.561 -9.643 9.613 1.00 90.88 205 GLY A N 1
ATOM 1637 C CA . GLY A 1 205 ? 10.353 -11.039 9.999 1.00 90.88 205 GLY A CA 1
ATOM 1638 C C . GLY A 1 205 ? 9.047 -11.304 10.759 1.00 90.88 205 GLY A C 1
ATOM 1639 O O . GLY A 1 205 ? 8.843 -12.441 11.190 1.00 90.88 205 GLY A O 1
ATOM 1640 N N . MET A 1 206 ? 8.181 -10.289 10.908 1.00 89.94 206 MET A N 1
ATOM 1641 C CA . MET A 1 206 ? 6.860 -10.380 11.549 1.00 89.94 206 MET A CA 1
ATOM 1642 C C . MET A 1 206 ? 5.750 -10.827 10.586 1.00 89.94 206 MET A C 1
ATOM 1644 O O . MET A 1 206 ? 4.719 -11.306 11.045 1.00 89.94 206 MET A O 1
ATOM 1648 N N . PHE A 1 207 ? 5.965 -10.674 9.275 1.00 93.88 207 PHE A N 1
ATOM 1649 C CA . PHE A 1 207 ? 4.988 -10.970 8.223 1.00 93.88 207 PHE A CA 1
ATOM 1650 C C . PHE A 1 207 ? 5.530 -12.022 7.244 1.00 93.88 207 PHE A C 1
ATOM 1652 O O . PHE A 1 207 ? 5.745 -11.762 6.056 1.00 93.88 207 PHE A O 1
ATOM 1659 N N . ARG A 1 208 ? 5.857 -13.211 7.760 1.00 94.94 208 ARG A N 1
ATOM 1660 C CA . ARG A 1 208 ? 6.594 -14.240 7.007 1.00 94.94 208 ARG A CA 1
ATOM 1661 C C . ARG A 1 208 ? 5.743 -14.886 5.920 1.00 94.94 208 ARG A C 1
ATOM 1663 O O . ARG A 1 208 ? 6.272 -15.165 4.847 1.00 94.94 208 ARG A O 1
ATOM 1670 N N . ARG A 1 209 ? 4.451 -15.116 6.173 1.00 95.62 209 ARG A N 1
ATOM 1671 C CA . ARG A 1 209 ? 3.538 -15.739 5.198 1.00 95.62 209 ARG A CA 1
ATOM 1672 C C . ARG A 1 209 ? 3.275 -14.802 4.025 1.00 95.62 209 ARG A C 1
ATOM 1674 O O . ARG A 1 209 ? 3.369 -15.225 2.877 1.00 95.62 209 ARG A O 1
ATOM 1681 N N . ILE A 1 210 ? 3.045 -13.521 4.306 1.00 95.25 210 ILE A N 1
ATOM 1682 C CA . ILE A 1 210 ? 2.895 -12.462 3.299 1.00 95.25 210 ILE A CA 1
ATOM 1683 C C . ILE A 1 210 ? 4.177 -12.331 2.472 1.00 95.25 210 ILE A C 1
ATOM 1685 O O . ILE A 1 210 ? 4.109 -12.286 1.244 1.00 95.25 210 ILE A O 1
ATOM 1689 N N . THR A 1 211 ? 5.345 -12.340 3.124 1.00 94.19 211 THR A N 1
ATOM 1690 C CA . THR A 1 211 ? 6.648 -12.288 2.438 1.00 94.19 211 THR A CA 1
ATOM 1691 C C . THR A 1 211 ? 6.835 -13.487 1.510 1.00 94.19 211 THR A C 1
ATOM 1693 O O . THR A 1 211 ? 7.138 -13.305 0.335 1.00 94.19 211 THR A O 1
ATOM 1696 N N . ALA A 1 212 ? 6.580 -14.706 1.994 1.00 94.06 212 ALA A N 1
ATOM 1697 C CA . ALA A 1 212 ? 6.680 -15.918 1.184 1.00 94.06 212 ALA A CA 1
ATOM 1698 C C . ALA A 1 212 ? 5.712 -15.896 -0.012 1.00 94.06 212 ALA A C 1
ATOM 1700 O O . ALA A 1 212 ? 6.099 -16.253 -1.125 1.00 94.06 212 ALA A O 1
ATOM 1701 N N . ALA A 1 213 ? 4.477 -15.426 0.193 1.00 92.94 213 ALA A N 1
ATOM 1702 C CA . ALA A 1 213 ? 3.506 -15.255 -0.881 1.00 92.94 213 ALA A CA 1
ATOM 1703 C C . ALA A 1 213 ? 3.966 -14.213 -1.911 1.00 92.94 213 ALA A C 1
ATOM 1705 O O . ALA A 1 213 ? 3.872 -14.463 -3.107 1.00 92.94 213 ALA A O 1
ATOM 1706 N N . ALA A 1 214 ? 4.515 -13.075 -1.475 1.00 92.38 214 ALA A N 1
ATOM 1707 C CA . ALA A 1 214 ? 5.057 -12.061 -2.377 1.00 92.38 214 ALA A CA 1
ATOM 1708 C C . ALA A 1 214 ? 6.243 -12.601 -3.191 1.00 92.38 214 ALA A C 1
ATOM 1710 O O . ALA A 1 214 ? 6.260 -12.450 -4.410 1.00 92.38 214 ALA A O 1
ATOM 1711 N N . THR A 1 215 ? 7.189 -13.300 -2.553 1.00 92.19 215 THR A N 1
ATOM 1712 C CA . THR A 1 215 ? 8.298 -13.974 -3.247 1.00 92.19 215 THR A CA 1
ATOM 1713 C C . THR A 1 215 ? 7.786 -14.938 -4.308 1.00 92.19 215 THR A C 1
ATOM 1715 O O . THR A 1 215 ? 8.246 -14.882 -5.445 1.00 92.19 215 THR A O 1
ATOM 1718 N N . LYS A 1 216 ? 6.794 -15.767 -3.969 1.00 90.75 216 LYS A N 1
ATOM 1719 C CA . LYS A 1 216 ? 6.169 -16.700 -4.909 1.00 90.75 216 LYS A CA 1
ATOM 1720 C C . LYS A 1 216 ? 5.515 -15.979 -6.090 1.00 90.75 216 LYS A C 1
ATOM 1722 O O . LYS A 1 216 ? 5.693 -16.402 -7.223 1.00 90.75 216 LYS A O 1
ATOM 1727 N N . LEU A 1 217 ? 4.807 -14.873 -5.853 1.00 88.31 217 LEU A N 1
ATOM 1728 C CA . LEU A 1 217 ? 4.183 -14.075 -6.919 1.00 88.31 217 LEU A CA 1
ATOM 1729 C C . LEU A 1 217 ? 5.210 -13.459 -7.881 1.00 88.31 217 LEU A C 1
ATOM 1731 O O . LEU A 1 217 ? 4.908 -13.274 -9.057 1.00 88.31 217 LEU A O 1
ATOM 1735 N N . PHE A 1 218 ? 6.411 -13.142 -7.394 1.00 85.81 218 PHE A N 1
ATOM 1736 C CA . PHE A 1 218 ? 7.489 -12.593 -8.216 1.00 85.81 218 PHE A CA 1
ATOM 1737 C C . PHE A 1 218 ? 8.272 -13.658 -8.995 1.00 85.81 218 PHE A C 1
ATOM 1739 O O . PHE A 1 218 ? 8.775 -13.359 -10.077 1.00 85.81 218 PHE A O 1
ATOM 1746 N N . THR A 1 219 ? 8.391 -14.881 -8.471 1.00 81.62 219 THR A N 1
ATOM 1747 C CA . THR A 1 219 ? 9.163 -15.964 -9.102 1.00 81.62 219 THR A CA 1
ATOM 1748 C C . THR A 1 219 ? 8.313 -16.884 -9.973 1.00 81.62 219 THR A C 1
ATOM 1750 O O . THR A 1 219 ? 8.772 -17.341 -11.020 1.00 81.62 219 THR A O 1
ATOM 1753 N N . GLU A 1 220 ? 7.071 -17.150 -9.577 1.00 72.19 220 GLU A N 1
ATOM 1754 C CA . GLU A 1 220 ? 6.157 -18.029 -10.292 1.00 72.19 220 GLU A CA 1
ATOM 1755 C C . GLU A 1 220 ? 5.226 -17.197 -11.177 1.00 72.19 220 GLU A C 1
ATOM 1757 O O . GLU A 1 220 ? 4.215 -16.650 -10.734 1.00 72.19 220 GLU A O 1
ATOM 1762 N N . SER A 1 221 ? 5.546 -17.135 -12.472 1.00 60.12 221 SER A N 1
ATOM 1763 C CA . SER A 1 221 ? 4.611 -16.642 -13.490 1.00 60.12 221 SER A CA 1
ATOM 1764 C C . SER A 1 221 ? 3.488 -17.666 -13.673 1.00 60.12 221 SER A C 1
ATOM 1766 O O . SER A 1 221 ? 3.526 -18.509 -14.566 1.00 60.12 221 SER A O 1
ATOM 1768 N N . GLY A 1 222 ? 2.516 -17.651 -12.761 1.00 59.06 222 GLY A N 1
ATOM 1769 C CA . GLY A 1 222 ? 1.351 -18.528 -12.820 1.00 59.06 222 GLY A CA 1
ATOM 1770 C C . GLY A 1 222 ? 0.453 -18.234 -14.035 1.00 59.06 222 GLY A C 1
ATOM 1771 O O . GLY A 1 222 ? 0.542 -17.159 -14.631 1.00 59.06 222 GLY A O 1
ATOM 1772 N N . PRO A 1 223 ? -0.482 -19.142 -14.376 1.00 53.66 223 PRO A N 1
ATOM 1773 C CA . PRO A 1 223 ? -1.413 -18.978 -15.503 1.00 53.66 223 PRO A CA 1
ATOM 1774 C C . PRO A 1 223 ? -2.298 -17.722 -15.396 1.00 53.66 223 PRO A C 1
ATOM 1776 O O . PRO A 1 223 ? -2.798 -17.224 -16.399 1.00 53.66 223 PRO A O 1
ATOM 1779 N N . HIS A 1 224 ? -2.442 -17.161 -14.191 1.00 59.03 224 HIS A N 1
ATOM 1780 C CA . HIS A 1 224 ? -3.165 -15.913 -13.934 1.00 59.03 224 HIS A CA 1
ATOM 1781 C C . HIS A 1 224 ? -2.335 -14.640 -14.192 1.00 59.03 224 HIS A C 1
ATOM 1783 O O . HIS A 1 224 ? -2.835 -13.540 -13.962 1.00 59.03 224 HIS A O 1
ATOM 1789 N N . GLY A 1 225 ? -1.090 -14.758 -14.671 1.00 61.62 225 GLY A N 1
ATOM 1790 C CA . GLY A 1 225 ? -0.182 -13.630 -14.911 1.00 61.62 225 GLY A CA 1
ATOM 1791 C C . GLY A 1 225 ? -0.693 -12.593 -15.917 1.00 61.62 225 GLY A C 1
ATOM 1792 O O . GLY A 1 225 ? -0.243 -11.456 -15.888 1.00 61.62 225 GLY A O 1
ATOM 1793 N N . LEU A 1 226 ? -1.674 -12.941 -16.758 1.00 66.38 226 LEU A N 1
ATOM 1794 C CA . LEU A 1 226 ? -2.319 -11.995 -17.680 1.00 66.38 226 LEU A CA 1
ATOM 1795 C C . LEU A 1 226 ? -3.267 -11.005 -16.985 1.00 66.38 226 LEU A C 1
ATOM 1797 O O . LEU A 1 226 ? -3.504 -9.919 -17.508 1.00 66.38 226 LEU A O 1
ATOM 1801 N N . HIS A 1 227 ? -3.807 -11.356 -15.814 1.00 80.25 227 HIS A N 1
ATOM 1802 C CA . HIS A 1 227 ? -4.771 -10.515 -15.097 1.00 80.25 227 HIS A CA 1
ATOM 1803 C C . HIS A 1 227 ? -4.115 -9.543 -14.110 1.00 80.25 227 HIS A C 1
ATOM 1805 O O . HIS A 1 227 ? -4.812 -8.702 -13.543 1.00 80.25 227 HIS A O 1
ATOM 1811 N N . PHE A 1 228 ? -2.804 -9.643 -13.887 1.00 87.56 228 PHE A N 1
ATOM 1812 C CA . PHE A 1 228 ? -2.073 -8.870 -12.882 1.00 87.56 228 PHE A CA 1
ATOM 1813 C C . PHE A 1 228 ? -0.795 -8.263 -13.476 1.00 87.56 228 PHE A C 1
ATOM 1815 O O . PHE A 1 228 ? -0.332 -8.682 -14.536 1.00 87.56 228 PHE A O 1
ATOM 1822 N N . TYR A 1 229 ? -0.211 -7.265 -12.809 1.00 88.69 229 TYR A N 1
ATOM 1823 C CA . TYR A 1 229 ? 1.084 -6.731 -13.212 1.00 88.69 229 TYR A CA 1
ATOM 1824 C C . TYR A 1 229 ? 2.153 -7.805 -13.016 1.00 88.69 229 TYR A C 1
ATOM 1826 O O . TYR A 1 229 ? 2.380 -8.290 -11.908 1.00 88.69 229 TYR A O 1
ATOM 1834 N N . THR A 1 230 ? 2.822 -8.165 -14.106 1.00 89.88 230 THR A N 1
ATOM 1835 C CA . THR A 1 230 ? 3.974 -9.061 -14.060 1.00 89.88 230 THR A CA 1
ATOM 1836 C C . THR A 1 230 ? 5.190 -8.322 -13.517 1.00 89.88 230 THR A C 1
ATOM 1838 O O . THR A 1 230 ? 5.328 -7.107 -13.683 1.00 89.88 230 THR A O 1
ATOM 1841 N N . LEU A 1 231 ? 6.116 -9.065 -12.907 1.00 89.88 231 LEU A N 1
ATOM 1842 C CA . LEU A 1 231 ? 7.382 -8.501 -12.441 1.00 89.88 231 LEU A CA 1
ATOM 1843 C C . LEU A 1 231 ? 8.157 -7.814 -13.573 1.00 89.88 231 LEU A C 1
ATOM 1845 O O . LEU A 1 231 ? 8.754 -6.766 -13.360 1.00 89.88 231 LEU A O 1
ATOM 1849 N N . GLU A 1 232 ? 8.124 -8.381 -14.777 1.00 89.50 232 GLU A N 1
ATOM 1850 C CA . GLU A 1 232 ? 8.757 -7.797 -15.963 1.00 89.50 232 GLU A CA 1
ATOM 1851 C C . GLU A 1 232 ? 8.181 -6.414 -16.278 1.00 89.50 232 GLU A C 1
ATOM 1853 O O . GLU A 1 232 ? 8.936 -5.451 -16.382 1.00 89.50 232 GLU A O 1
ATOM 1858 N N . ARG A 1 233 ? 6.847 -6.279 -16.300 1.00 90.00 233 ARG A N 1
ATOM 1859 C CA . ARG A 1 233 ? 6.187 -4.991 -16.543 1.00 90.00 233 ARG A CA 1
ATOM 1860 C C . ARG A 1 233 ? 6.494 -3.969 -15.450 1.00 90.00 233 ARG A C 1
ATOM 1862 O O . ARG A 1 233 ? 6.737 -2.807 -15.762 1.00 90.00 233 ARG A O 1
ATOM 1869 N N . LEU A 1 234 ? 6.501 -4.382 -14.180 1.00 92.81 234 LEU A N 1
ATOM 1870 C CA . LEU A 1 234 ? 6.874 -3.502 -13.065 1.00 92.81 234 LEU A CA 1
ATOM 1871 C C . LEU A 1 234 ? 8.325 -3.029 -13.199 1.00 92.81 234 LEU A C 1
ATOM 1873 O O . LEU A 1 234 ? 8.606 -1.842 -13.063 1.00 92.81 234 LEU A O 1
ATOM 1877 N N . ASN A 1 235 ? 9.235 -3.944 -13.525 1.00 92.81 235 ASN A N 1
ATOM 1878 C CA . ASN A 1 235 ? 10.640 -3.641 -13.759 1.00 92.81 235 ASN A CA 1
ATOM 1879 C C . ASN A 1 235 ? 10.820 -2.658 -14.925 1.00 92.81 235 ASN A C 1
ATOM 1881 O O . ASN A 1 235 ? 11.578 -1.699 -14.792 1.00 92.81 235 ASN A O 1
ATOM 1885 N N . ASP A 1 236 ? 10.106 -2.829 -16.035 1.00 91.75 236 ASP A N 1
ATOM 1886 C CA . ASP A 1 236 ? 10.187 -1.908 -17.174 1.00 91.75 236 ASP A CA 1
ATOM 1887 C C . ASP A 1 236 ? 9.688 -0.497 -16.826 1.00 91.75 236 ASP A C 1
ATOM 1889 O O . ASP A 1 236 ? 10.325 0.494 -17.198 1.00 91.75 236 ASP A O 1
ATOM 1893 N N . LEU A 1 237 ? 8.619 -0.387 -16.029 1.00 92.75 237 LEU A N 1
ATOM 1894 C CA . LEU A 1 237 ? 8.175 0.900 -15.484 1.00 92.75 237 LEU A CA 1
ATOM 1895 C C . LEU A 1 237 ? 9.260 1.520 -14.593 1.00 92.75 237 LEU A C 1
ATOM 1897 O O . LEU A 1 237 ? 9.634 2.674 -14.794 1.00 92.75 237 LEU A O 1
ATOM 1901 N N . VAL A 1 238 ? 9.851 0.751 -13.676 1.00 93.06 238 VAL A N 1
ATOM 1902 C CA . VAL A 1 238 ? 10.924 1.245 -12.797 1.00 93.06 238 VAL A CA 1
ATOM 1903 C C . VAL A 1 238 ? 12.169 1.670 -13.590 1.00 93.06 238 VAL A C 1
ATOM 1905 O O . VAL A 1 238 ? 12.805 2.662 -13.232 1.00 93.06 238 VAL A O 1
ATOM 1908 N N . LYS A 1 239 ? 12.501 1.003 -14.706 1.00 90.19 239 LYS A N 1
ATOM 1909 C CA . LYS A 1 239 ? 13.610 1.419 -15.590 1.00 90.19 239 LYS A CA 1
ATOM 1910 C C . LYS A 1 239 ? 13.407 2.815 -16.152 1.00 90.19 239 LYS A C 1
ATOM 1912 O O . LYS A 1 239 ? 14.351 3.608 -16.155 1.00 90.19 239 LYS A O 1
ATOM 1917 N N . SER A 1 240 ? 12.190 3.140 -16.592 1.00 90.19 240 SER A N 1
ATOM 1918 C CA . SER A 1 240 ? 11.880 4.491 -17.083 1.00 90.19 240 SER A CA 1
ATOM 1919 C C . SER A 1 240 ? 12.056 5.567 -16.000 1.00 90.19 240 SER A C 1
ATOM 1921 O O . SER A 1 240 ? 12.371 6.713 -16.317 1.00 90.19 240 SER A O 1
ATOM 1923 N N . MET A 1 241 ? 11.974 5.190 -14.718 1.00 89.56 241 MET A N 1
ATOM 1924 C CA . MET A 1 241 ? 12.145 6.094 -13.579 1.00 89.56 241 MET A CA 1
ATOM 1925 C C . MET A 1 241 ? 13.602 6.294 -13.132 1.00 89.56 241 MET A C 1
ATOM 1927 O O . MET A 1 241 ? 13.859 7.174 -12.312 1.00 89.56 241 MET A O 1
ATOM 1931 N N . ILE A 1 242 ? 14.579 5.551 -13.672 1.00 89.12 242 ILE A N 1
ATOM 1932 C CA . ILE A 1 242 ? 16.005 5.671 -13.288 1.00 89.12 242 ILE A CA 1
ATOM 1933 C C . ILE A 1 242 ? 16.524 7.103 -13.467 1.00 89.12 242 ILE A C 1
ATOM 1935 O O . ILE A 1 242 ? 17.281 7.604 -12.638 1.00 89.12 242 ILE A O 1
ATOM 1939 N N . ALA A 1 243 ? 16.119 7.764 -14.551 1.00 87.25 243 ALA A N 1
ATOM 1940 C CA . ALA A 1 243 ? 16.574 9.112 -14.872 1.00 87.25 243 ALA A CA 1
ATOM 1941 C C . ALA A 1 243 ? 15.875 10.208 -14.051 1.00 87.25 243 ALA A C 1
ATOM 1943 O O . ALA A 1 243 ? 16.407 11.313 -13.973 1.00 87.25 243 ALA A O 1
ATOM 1944 N N . THR A 1 244 ? 14.710 9.931 -13.459 1.00 88.38 244 THR A N 1
ATOM 1945 C CA . THR A 1 244 ? 13.838 10.947 -12.844 1.00 88.38 244 THR A CA 1
ATOM 1946 C C . THR A 1 244 ? 13.726 10.798 -11.327 1.00 88.38 244 THR A C 1
ATOM 1948 O O . THR A 1 244 ? 13.806 11.793 -10.614 1.00 88.38 244 THR A O 1
ATOM 1951 N N . HIS A 1 245 ? 13.608 9.569 -10.816 1.00 91.81 245 HIS A N 1
ATOM 1952 C CA . HIS A 1 245 ? 13.309 9.282 -9.410 1.00 91.81 245 HIS A CA 1
ATOM 1953 C C . HIS A 1 245 ? 14.241 8.207 -8.822 1.00 91.81 245 HIS A C 1
ATOM 1955 O O . HIS A 1 245 ? 13.782 7.125 -8.439 1.00 91.81 245 HIS A O 1
ATOM 1961 N N . PRO A 1 246 ? 15.552 8.485 -8.694 1.00 92.94 246 PRO A N 1
ATOM 1962 C CA . PRO A 1 246 ? 16.541 7.487 -8.282 1.00 92.94 246 PRO A CA 1
ATOM 1963 C C . PRO A 1 246 ? 16.246 6.870 -6.905 1.00 92.94 246 PRO A C 1
ATOM 1965 O O . PRO A 1 246 ? 16.447 5.674 -6.709 1.00 92.94 246 PRO A O 1
ATOM 1968 N N . SER A 1 247 ? 15.709 7.645 -5.958 1.00 94.38 247 SER A N 1
ATOM 1969 C CA . SER A 1 247 ? 15.371 7.150 -4.616 1.00 94.38 247 SER A CA 1
ATOM 1970 C C . SER A 1 247 ? 14.283 6.071 -4.636 1.00 94.38 247 SER A C 1
ATOM 1972 O O . SER A 1 247 ? 14.408 5.072 -3.933 1.00 94.38 247 SER A O 1
ATOM 1974 N N . LEU A 1 248 ? 13.240 6.232 -5.460 1.00 95.69 248 LEU A N 1
ATOM 1975 C CA . LEU A 1 248 ? 12.161 5.242 -5.587 1.00 95.69 248 LEU A CA 1
ATOM 1976 C C . LEU A 1 248 ? 12.668 3.953 -6.239 1.00 95.69 248 LEU A C 1
ATOM 1978 O O . LEU A 1 248 ? 12.317 2.858 -5.807 1.00 95.69 248 LEU A O 1
ATOM 1982 N N . VAL A 1 249 ? 13.559 4.086 -7.224 1.00 95.12 249 VAL A N 1
ATOM 1983 C CA . VAL A 1 249 ? 14.225 2.945 -7.862 1.00 95.12 249 VAL A CA 1
ATOM 1984 C C . VAL A 1 249 ? 15.063 2.163 -6.850 1.00 95.12 249 VAL A C 1
ATOM 1986 O O . VAL A 1 249 ? 15.008 0.938 -6.836 1.00 95.12 249 VAL A O 1
ATOM 1989 N N . LEU A 1 250 ? 15.797 2.838 -5.960 1.00 96.12 250 LEU A N 1
ATOM 1990 C CA . LEU A 1 250 ? 16.570 2.163 -4.912 1.00 96.12 250 LEU A CA 1
ATOM 1991 C C . LEU A 1 250 ? 15.679 1.417 -3.907 1.00 96.12 250 LEU A C 1
ATOM 1993 O O . LEU A 1 250 ? 16.020 0.302 -3.513 1.00 96.12 250 LEU A O 1
ATOM 1997 N N . LEU A 1 251 ? 14.523 1.980 -3.536 1.00 96.69 251 LEU A N 1
ATOM 1998 C CA . LEU A 1 251 ? 13.537 1.271 -2.711 1.00 96.69 251 LEU A CA 1
ATOM 1999 C C . LEU A 1 251 ? 13.008 0.016 -3.420 1.00 96.69 251 LEU A C 1
ATOM 2001 O O . LEU A 1 251 ? 12.878 -1.035 -2.794 1.00 96.69 251 LEU A O 1
ATOM 2005 N N . TRP A 1 252 ? 12.758 0.096 -4.730 1.00 96.50 252 TRP A N 1
ATOM 2006 C CA . TRP A 1 252 ? 12.381 -1.073 -5.523 1.00 96.50 252 TRP A CA 1
ATOM 2007 C C . TRP A 1 252 ? 13.497 -2.124 -5.567 1.00 96.50 252 TRP A C 1
ATOM 2009 O O . TRP A 1 252 ? 13.236 -3.298 -5.314 1.00 96.50 252 TRP A O 1
ATOM 2019 N N . CYS A 1 253 ? 14.751 -1.719 -5.793 1.00 95.12 253 CYS A N 1
ATOM 2020 C CA . CYS A 1 253 ? 15.908 -2.617 -5.735 1.00 95.12 253 CYS A CA 1
ATOM 2021 C C . CYS A 1 253 ? 16.000 -3.346 -4.386 1.00 95.12 253 CYS A C 1
ATOM 2023 O O . CYS A 1 253 ? 16.244 -4.551 -4.363 1.00 95.12 253 CYS A O 1
ATOM 2025 N N . GLN A 1 254 ? 15.747 -2.651 -3.272 1.00 95.81 254 GLN A N 1
ATOM 2026 C CA . GLN A 1 254 ? 15.701 -3.282 -1.952 1.00 95.81 254 GLN A CA 1
ATOM 2027 C C . GLN A 1 254 ? 14.595 -4.342 -1.860 1.00 95.81 254 GLN A C 1
ATOM 2029 O O . GLN A 1 254 ? 14.825 -5.412 -1.301 1.00 95.81 254 GLN A O 1
ATOM 2034 N N . ILE A 1 255 ? 13.405 -4.071 -2.402 1.00 95.25 255 ILE A N 1
ATOM 2035 C CA . ILE A 1 255 ? 12.305 -5.046 -2.431 1.00 95.25 255 ILE A CA 1
ATOM 2036 C C . ILE A 1 255 ? 12.692 -6.276 -3.251 1.00 95.25 255 ILE A C 1
ATOM 2038 O O . ILE A 1 255 ? 12.492 -7.389 -2.773 1.00 95.25 255 ILE A O 1
ATOM 2042 N N . LEU A 1 256 ? 13.286 -6.089 -4.436 1.00 93.81 256 LEU A N 1
ATOM 2043 C CA . LEU A 1 256 ? 13.744 -7.191 -5.288 1.00 93.81 256 LEU A CA 1
ATOM 2044 C C . LEU A 1 256 ? 14.741 -8.102 -4.561 1.00 93.81 256 LEU A C 1
ATOM 2046 O O . LEU A 1 256 ? 14.619 -9.323 -4.634 1.00 93.81 256 LEU A O 1
ATOM 2050 N N . LEU A 1 257 ? 15.685 -7.523 -3.816 1.00 93.88 257 LEU A N 1
ATOM 2051 C CA . LEU A 1 257 ? 16.621 -8.285 -2.988 1.00 93.88 257 LEU A CA 1
ATOM 2052 C C . LEU A 1 257 ? 15.904 -9.040 -1.864 1.00 93.88 257 LEU A C 1
ATOM 2054 O O . LEU A 1 257 ? 16.135 -10.230 -1.687 1.00 93.88 257 LEU A O 1
ATOM 2058 N N . LEU A 1 258 ? 14.972 -8.395 -1.156 1.00 93.19 258 LEU A N 1
ATOM 2059 C CA . LEU A 1 258 ? 14.207 -9.034 -0.075 1.00 93.19 258 LEU A CA 1
ATOM 2060 C C . LEU A 1 258 ? 13.367 -10.228 -0.550 1.00 93.19 258 LEU A C 1
ATOM 2062 O O . LEU A 1 258 ? 13.123 -11.147 0.229 1.00 93.19 258 LEU A O 1
ATOM 2066 N N . VAL A 1 259 ? 12.947 -10.243 -1.818 1.00 90.69 259 VAL A N 1
ATOM 2067 C CA . VAL A 1 259 ? 12.233 -11.378 -2.425 1.00 90.69 259 VAL A CA 1
ATOM 2068 C C . VAL A 1 259 ? 13.159 -12.355 -3.159 1.00 90.69 259 VAL A C 1
ATOM 2070 O O . VAL A 1 259 ? 12.676 -13.227 -3.876 1.00 90.69 259 VAL A O 1
ATOM 2073 N N . ASN A 1 260 ? 14.477 -12.251 -2.965 1.00 89.62 260 ASN A N 1
ATOM 2074 C CA . ASN A 1 260 ? 15.511 -13.084 -3.590 1.00 89.62 260 ASN A CA 1
ATOM 2075 C C . ASN A 1 260 ? 15.528 -13.023 -5.132 1.00 89.62 260 ASN A C 1
ATOM 2077 O O . ASN A 1 260 ? 15.936 -13.976 -5.800 1.00 89.62 260 ASN A O 1
ATOM 2081 N N . TYR A 1 261 ? 15.098 -11.907 -5.727 1.00 88.12 261 TYR A N 1
ATOM 2082 C CA . TYR A 1 261 ? 15.146 -11.710 -7.173 1.00 88.12 261 TYR A CA 1
ATOM 2083 C C . TYR A 1 261 ? 16.542 -11.248 -7.616 1.00 88.12 261 TYR A C 1
ATOM 2085 O O . TYR A 1 261 ? 16.868 -10.060 -7.623 1.00 88.12 261 TYR A O 1
ATOM 2093 N N . THR A 1 262 ? 17.377 -12.199 -8.032 1.00 87.25 262 THR A N 1
ATOM 2094 C CA . THR A 1 262 ? 18.782 -11.977 -8.430 1.00 87.25 262 THR A CA 1
ATOM 2095 C C . THR A 1 262 ? 19.015 -12.126 -9.938 1.00 87.25 262 THR A C 1
ATOM 2097 O O . THR A 1 262 ? 20.099 -12.502 -10.381 1.00 87.25 262 THR A O 1
ATOM 2100 N N . ASN A 1 263 ? 18.010 -11.811 -10.764 1.00 87.56 263 ASN A N 1
ATOM 2101 C CA . ASN A 1 263 ? 18.127 -11.946 -12.218 1.00 87.56 263 ASN A CA 1
ATOM 2102 C C . ASN A 1 263 ? 19.258 -11.070 -12.787 1.00 87.56 263 ASN A C 1
ATOM 2104 O O . ASN A 1 263 ? 19.236 -9.840 -12.682 1.00 87.56 263 ASN A O 1
ATOM 2108 N N . SER A 1 264 ? 20.224 -11.708 -13.451 1.00 82.88 264 SER A N 1
ATOM 2109 C CA . SER A 1 264 ? 21.397 -11.041 -14.011 1.00 82.88 264 SER A CA 1
ATOM 2110 C C . SER A 1 264 ? 21.057 -9.974 -15.051 1.00 82.88 264 SER A C 1
ATOM 2112 O O . SER A 1 264 ? 21.797 -9.003 -15.165 1.00 82.88 264 SER A O 1
ATOM 2114 N N . THR A 1 265 ? 19.965 -10.120 -15.813 1.00 86.25 265 THR A N 1
ATOM 2115 C CA . THR A 1 265 ? 19.605 -9.138 -16.851 1.00 86.25 265 THR A CA 1
ATOM 2116 C C . THR A 1 265 ? 19.254 -7.796 -16.221 1.00 86.25 265 THR A C 1
ATOM 2118 O O . THR A 1 265 ? 19.862 -6.788 -16.569 1.00 86.25 265 THR A O 1
ATOM 2121 N N . TRP A 1 266 ? 18.376 -7.812 -15.217 1.00 88.44 266 TRP A N 1
ATOM 2122 C CA . TRP A 1 266 ? 17.994 -6.641 -14.435 1.00 88.44 266 TRP A CA 1
ATOM 2123 C C . TRP A 1 266 ? 19.202 -5.989 -13.756 1.00 88.44 266 TRP A C 1
ATOM 2125 O O . TRP A 1 266 ? 19.511 -4.827 -14.011 1.00 88.44 266 TRP A O 1
ATOM 2135 N N . TRP A 1 267 ? 19.930 -6.749 -12.931 1.00 90.31 267 TRP A N 1
ATOM 2136 C CA . TRP A 1 267 ? 21.026 -6.195 -12.135 1.00 90.31 267 TRP A CA 1
ATOM 2137 C C . TRP A 1 267 ? 22.194 -5.710 -12.995 1.00 90.31 267 TRP A C 1
ATOM 2139 O O . TRP A 1 267 ? 22.826 -4.716 -12.646 1.00 90.31 267 TRP A O 1
ATOM 2149 N N . SER A 1 268 ? 22.465 -6.345 -14.140 1.00 86.12 268 SER A N 1
ATOM 2150 C CA . SER A 1 268 ? 23.510 -5.865 -15.054 1.00 86.12 268 SER A CA 1
ATOM 2151 C C . SER A 1 268 ? 23.171 -4.515 -15.689 1.00 86.12 268 SER A C 1
ATOM 2153 O O . SER A 1 268 ? 24.054 -3.671 -15.849 1.00 86.12 268 SER A O 1
ATOM 2155 N N . GLU A 1 269 ? 21.895 -4.293 -16.007 1.00 85.81 269 GLU A N 1
ATOM 2156 C CA . GLU A 1 269 ? 21.399 -3.046 -16.584 1.00 85.81 269 GLU A CA 1
ATOM 2157 C C . GLU A 1 269 ? 21.419 -1.914 -15.549 1.00 85.81 269 GLU A C 1
ATOM 2159 O O . GLU A 1 269 ? 21.947 -0.837 -15.824 1.00 85.81 269 GLU A O 1
ATOM 2164 N N . VAL A 1 270 ? 20.948 -2.186 -14.327 1.00 84.94 270 VAL A N 1
ATOM 2165 C CA . VAL A 1 270 ? 20.956 -1.219 -13.215 1.00 84.94 270 VAL A CA 1
ATOM 2166 C C . VAL A 1 270 ? 22.386 -0.860 -12.790 1.00 84.94 270 VAL A C 1
ATOM 2168 O O . VAL A 1 270 ? 22.698 0.314 -12.587 1.00 84.94 270 VAL A O 1
ATOM 2171 N N . HIS A 1 271 ? 23.293 -1.841 -12.718 1.00 84.75 271 HIS A N 1
ATOM 2172 C CA . HIS A 1 271 ? 24.706 -1.605 -12.398 1.00 84.75 271 HIS A CA 1
ATOM 2173 C C . HIS A 1 271 ? 25.511 -1.010 -13.555 1.00 84.75 271 HIS A C 1
ATOM 2175 O O . HIS A 1 271 ? 26.674 -0.658 -13.346 1.00 84.75 271 HIS A O 1
ATOM 2181 N N . GLN A 1 272 ? 24.932 -0.917 -14.758 1.00 79.19 272 GLN A N 1
ATOM 2182 C CA . GLN A 1 272 ? 25.650 -0.588 -15.992 1.00 79.19 272 GLN A CA 1
ATOM 2183 C C . GLN A 1 272 ? 26.926 -1.427 -16.127 1.00 79.19 272 GLN A C 1
ATOM 2185 O O . GLN A 1 272 ? 28.009 -0.914 -16.415 1.00 79.19 272 GLN A O 1
ATOM 2190 N N . THR A 1 273 ? 26.822 -2.732 -15.847 1.00 67.62 273 THR A N 1
ATOM 2191 C CA . THR A 1 273 ? 27.996 -3.604 -15.904 1.00 67.62 273 THR A CA 1
ATOM 2192 C C . THR A 1 273 ? 28.489 -3.595 -17.347 1.00 67.62 273 THR A C 1
ATOM 2194 O O . THR A 1 273 ? 27.699 -3.907 -18.246 1.00 67.62 273 THR A O 1
ATOM 2197 N N . PRO A 1 274 ? 29.754 -3.223 -17.614 1.00 58.91 274 PRO A N 1
ATOM 2198 C CA . PRO A 1 274 ? 30.244 -3.192 -18.976 1.00 58.91 274 PRO A CA 1
ATOM 2199 C C . PRO A 1 274 ? 30.072 -4.594 -19.548 1.00 58.91 274 PRO A C 1
ATOM 2201 O O . PRO A 1 274 ? 30.617 -5.568 -19.016 1.00 58.91 274 PRO A O 1
ATOM 2204 N N . LYS A 1 275 ? 29.286 -4.717 -20.627 1.00 54.78 275 LYS A N 1
ATOM 2205 C CA . LYS A 1 275 ? 29.295 -5.939 -21.432 1.00 54.78 275 LYS A CA 1
ATOM 2206 C C . LYS A 1 275 ? 30.761 -6.157 -21.758 1.00 54.78 275 LYS A C 1
ATOM 2208 O O . LYS A 1 275 ? 31.365 -5.248 -22.320 1.00 54.78 275 LYS A O 1
ATOM 2213 N N . ARG A 1 276 ? 31.346 -7.292 -21.351 1.00 44.72 276 ARG A N 1
ATOM 2214 C CA . ARG A 1 276 ? 32.719 -7.655 -21.725 1.00 44.72 276 ARG A CA 1
ATOM 2215 C C . ARG A 1 276 ? 32.800 -7.561 -23.247 1.00 44.72 276 ARG A C 1
ATOM 2217 O O . ARG A 1 276 ? 32.436 -8.504 -23.947 1.00 44.72 276 ARG A O 1
ATOM 2224 N N . GLN A 1 277 ? 33.227 -6.409 -23.759 1.00 41.75 277 GLN A N 1
ATOM 2225 C CA . GLN A 1 277 ? 33.649 -6.273 -25.132 1.00 41.75 277 GLN A CA 1
ATOM 2226 C C . GLN A 1 277 ? 34.771 -7.289 -25.254 1.00 41.75 277 GLN A C 1
ATOM 2228 O O . GLN A 1 277 ? 35.752 -7.248 -24.508 1.00 41.75 277 GLN A O 1
ATOM 2233 N N . LYS A 1 278 ? 34.562 -8.280 -26.125 1.00 38.66 278 LYS A N 1
ATOM 2234 C CA . LYS A 1 278 ? 35.643 -9.147 -26.579 1.00 38.66 278 LYS A CA 1
ATOM 2235 C C . LYS A 1 278 ? 36.801 -8.216 -26.929 1.00 38.66 278 LYS A C 1
ATOM 2237 O O . LYS A 1 278 ? 36.620 -7.274 -27.693 1.00 38.66 278 LYS A O 1
ATOM 2242 N N . LEU A 1 279 ? 37.931 -8.448 -26.278 1.00 41.56 279 LEU A N 1
ATOM 2243 C CA . LEU A 1 279 ? 39.083 -7.559 -26.134 1.00 41.56 279 LEU A CA 1
ATOM 2244 C C . LEU A 1 279 ? 39.884 -7.408 -27.446 1.00 41.56 279 LEU A C 1
ATOM 2246 O O . LEU A 1 279 ? 41.099 -7.557 -27.453 1.00 41.56 279 LEU A O 1
ATOM 2250 N N . LEU A 1 280 ? 39.205 -7.181 -28.574 1.00 43.97 280 LEU A N 1
ATOM 2251 C CA . LEU A 1 280 ? 39.777 -7.113 -29.918 1.00 43.97 280 LEU A CA 1
ATOM 2252 C C . LEU A 1 280 ? 38.965 -6.163 -30.815 1.00 43.97 280 LEU A C 1
ATOM 2254 O O . LEU A 1 280 ? 38.329 -6.595 -31.769 1.00 43.97 280 LEU A O 1
ATOM 2258 N N . SER A 1 281 ? 39.001 -4.867 -30.520 1.00 36.91 281 SER A N 1
ATOM 2259 C CA . SER A 1 281 ? 38.983 -3.826 -31.560 1.00 36.91 281 SER A CA 1
ATOM 2260 C C . SER A 1 281 ? 39.325 -2.484 -30.924 1.00 36.91 281 SER A C 1
ATOM 2262 O O . SER A 1 281 ? 38.481 -1.775 -30.383 1.00 36.91 281 SER A O 1
ATOM 2264 N N . SER A 1 282 ? 40.611 -2.174 -30.966 1.00 37.38 282 SER A N 1
ATOM 2265 C CA . SER A 1 282 ? 41.177 -0.846 -30.794 1.00 37.38 282 SER A CA 1
ATOM 2266 C C . SER A 1 282 ? 40.616 0.127 -31.834 1.00 37.38 282 SER A C 1
ATOM 2268 O O . SER A 1 282 ? 40.811 -0.118 -33.022 1.00 37.38 282 SER A O 1
ATOM 2270 N N . GLN A 1 283 ? 40.014 1.235 -31.396 1.00 32.44 283 GLN A N 1
ATOM 2271 C CA . GLN A 1 283 ? 40.157 2.560 -32.020 1.00 32.44 283 GLN A CA 1
ATOM 2272 C C . GLN A 1 283 ? 39.559 3.654 -31.110 1.00 32.44 283 GLN A C 1
ATOM 2274 O O . GLN A 1 283 ? 38.410 3.519 -30.694 1.00 32.44 283 GLN A O 1
ATOM 2279 N N . PRO A 1 284 ? 40.308 4.727 -30.787 1.00 42.91 284 PRO A N 1
ATOM 2280 C CA . PRO A 1 284 ? 39.759 5.929 -30.173 1.00 42.91 284 PRO A CA 1
ATOM 2281 C C . PRO A 1 284 ? 39.425 6.941 -31.275 1.00 42.91 284 PRO A C 1
ATOM 2283 O O . PRO A 1 284 ? 40.281 7.264 -32.104 1.00 42.91 284 PRO A O 1
ATOM 2286 N N . SER A 1 285 ? 38.195 7.447 -31.334 1.00 31.59 285 SER A N 1
ATOM 2287 C CA . SER A 1 285 ? 37.870 8.586 -32.204 1.00 31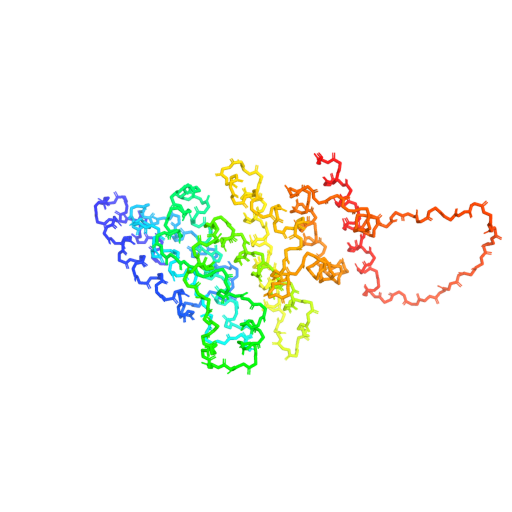.59 285 SER A CA 1
ATOM 2288 C C . SER A 1 285 ? 36.619 9.310 -31.719 1.00 31.59 285 SER A C 1
ATOM 2290 O O . SER A 1 285 ? 35.568 8.688 -31.606 1.00 31.59 285 SER A O 1
ATOM 2292 N N . GLY A 1 286 ? 36.742 10.625 -31.534 1.00 28.80 286 GLY A N 1
ATOM 2293 C CA . GLY A 1 286 ? 35.633 11.572 -31.649 1.00 28.80 286 GLY A CA 1
ATOM 2294 C C . GLY A 1 286 ? 35.134 12.167 -30.338 1.00 28.80 286 GLY A C 1
ATOM 2295 O O . GLY A 1 286 ? 34.241 11.604 -29.715 1.00 28.80 286 GLY A O 1
ATOM 2296 N N . ASP A 1 287 ? 35.650 13.349 -29.989 1.00 38.59 287 ASP A N 1
ATOM 2297 C CA . ASP A 1 287 ? 34.848 14.361 -29.287 1.00 38.59 287 ASP A CA 1
ATOM 2298 C C . ASP A 1 287 ? 33.550 14.617 -30.067 1.00 38.59 287 ASP A C 1
ATOM 2300 O O . ASP A 1 287 ? 33.556 14.615 -31.305 1.00 38.59 287 ASP A O 1
ATOM 2304 N N . PRO A 1 288 ? 32.472 14.962 -29.356 1.00 40.75 288 PRO A N 1
ATOM 2305 C CA . PRO A 1 288 ? 31.760 16.162 -29.760 1.00 40.75 288 PRO A CA 1
ATOM 2306 C C . PRO A 1 288 ? 31.489 17.091 -28.575 1.00 40.75 288 PRO A C 1
ATOM 2308 O O . PRO A 1 288 ? 30.925 16.708 -27.552 1.00 40.75 288 PRO A O 1
ATOM 2311 N N . HIS A 1 289 ? 31.838 18.359 -28.782 1.00 38.41 289 HIS A N 1
ATOM 2312 C CA . HIS A 1 289 ? 31.113 19.478 -28.202 1.00 38.41 289 HIS A CA 1
ATOM 2313 C C . HIS A 1 289 ? 29.615 19.308 -28.499 1.00 38.41 289 HIS A C 1
ATOM 2315 O O . HIS A 1 289 ? 29.183 19.536 -29.627 1.00 38.41 289 HIS A O 1
ATOM 2321 N N . GLU A 1 290 ? 28.834 18.951 -27.487 1.00 37.78 290 GLU A N 1
ATOM 2322 C CA . GLU A 1 290 ? 27.395 19.189 -27.453 1.00 37.78 290 GLU A CA 1
ATOM 2323 C C . GLU A 1 290 ? 27.118 20.062 -26.232 1.00 37.78 290 GLU A C 1
ATOM 2325 O O . GLU A 1 290 ? 27.616 19.807 -25.134 1.00 37.78 290 GLU A O 1
ATOM 2330 N N . GLU A 1 291 ? 26.394 21.154 -26.454 1.00 36.97 291 GLU A N 1
ATOM 2331 C CA . GLU A 1 291 ? 25.897 22.039 -25.409 1.00 36.97 291 GLU A CA 1
ATOM 2332 C C . GLU A 1 291 ? 25.171 21.188 -24.359 1.00 36.97 291 GLU A C 1
ATOM 2334 O O . GLU A 1 291 ? 24.112 20.624 -24.624 1.00 36.97 291 GLU A O 1
ATOM 2339 N N . GLU A 1 292 ? 25.786 21.030 -23.183 1.00 40.75 292 GLU A N 1
ATOM 2340 C CA . GLU A 1 292 ? 25.255 20.209 -22.099 1.00 40.75 292 GLU A CA 1
ATOM 2341 C C . GLU A 1 292 ? 23.964 20.834 -21.557 1.00 40.75 292 GLU A C 1
ATOM 2343 O O . GLU A 1 292 ? 23.978 21.620 -20.605 1.00 40.75 292 GLU A O 1
ATOM 2348 N N . ASP A 1 293 ? 22.842 20.457 -22.166 1.00 44.22 293 ASP A N 1
ATOM 2349 C CA . ASP A 1 293 ? 21.499 20.694 -21.662 1.00 44.22 293 ASP A CA 1
ATOM 2350 C C . ASP A 1 293 ? 21.422 20.191 -20.213 1.00 44.22 293 ASP A C 1
ATOM 2352 O O . ASP A 1 293 ? 21.774 19.042 -19.921 1.00 44.22 293 ASP A O 1
ATOM 2356 N N . GLY A 1 294 ? 21.000 21.042 -19.275 1.00 48.44 294 GLY A N 1
ATOM 2357 C CA . GLY A 1 294 ? 20.998 20.731 -17.840 1.00 48.44 294 GLY A CA 1
ATOM 2358 C C . GLY A 1 294 ? 20.225 19.449 -17.497 1.00 48.44 294 GLY A C 1
ATOM 2359 O O . GLY A 1 294 ? 20.566 18.764 -16.529 1.00 48.44 294 GLY A O 1
ATOM 2360 N N . GLY A 1 295 ? 19.246 19.073 -18.331 1.00 51.22 295 GLY A N 1
ATOM 2361 C CA . GLY A 1 295 ? 18.506 17.812 -18.232 1.00 51.22 295 GLY A CA 1
ATOM 2362 C C . GLY A 1 295 ? 19.357 16.558 -18.484 1.00 51.22 295 GLY A C 1
ATOM 2363 O O . GLY A 1 295 ? 19.171 15.544 -17.807 1.00 51.22 295 GLY A O 1
ATOM 2364 N N . SER A 1 296 ? 20.343 16.627 -19.384 1.00 59.78 296 SER A N 1
ATOM 2365 C CA . SER A 1 296 ? 21.255 15.512 -19.686 1.00 59.78 296 SER A CA 1
ATOM 2366 C C . SER A 1 296 ? 22.180 15.206 -18.501 1.00 59.78 296 SER A C 1
ATOM 2368 O O . SER A 1 296 ? 22.295 14.055 -18.076 1.00 59.78 296 SER A O 1
ATOM 2370 N N . LYS A 1 297 ? 22.736 16.247 -17.866 1.00 63.91 297 LYS A N 1
ATOM 2371 C CA . LYS A 1 297 ? 23.566 16.137 -16.656 1.00 63.91 297 LYS A CA 1
ATOM 2372 C C . LYS A 1 297 ? 22.804 15.566 -15.465 1.00 63.91 297 LYS A C 1
ATOM 2374 O O . LYS A 1 297 ? 23.317 14.684 -14.780 1.00 63.91 297 LYS A O 1
ATOM 2379 N N . LEU A 1 298 ? 21.581 16.041 -15.216 1.00 62.84 298 LEU A N 1
ATOM 2380 C CA . LEU A 1 298 ? 20.732 15.537 -14.128 1.00 62.84 298 LEU A CA 1
ATOM 2381 C C . LEU A 1 298 ? 20.367 14.061 -14.335 1.00 62.84 298 LEU A C 1
ATOM 2383 O O . LEU A 1 298 ? 20.434 13.278 -13.387 1.00 62.84 298 LEU A O 1
ATOM 2387 N N . SER A 1 299 ? 20.069 13.656 -15.574 1.00 72.38 299 SER A N 1
ATOM 2388 C CA . SER A 1 299 ? 19.837 12.247 -15.916 1.00 72.38 299 SER A CA 1
ATOM 2389 C C . SER A 1 299 ? 21.071 11.377 -15.644 1.00 72.38 299 SER A C 1
ATOM 2391 O O . SER A 1 299 ? 20.942 10.282 -15.092 1.00 72.38 299 SER A O 1
ATOM 2393 N N . ILE A 1 300 ? 22.273 11.873 -15.962 1.00 81.00 300 ILE A N 1
ATOM 2394 C CA . ILE A 1 300 ? 23.544 11.185 -15.686 1.00 81.00 300 ILE A CA 1
ATOM 2395 C C . ILE A 1 300 ? 23.783 11.054 -14.173 1.00 81.00 300 ILE A C 1
ATOM 2397 O O . ILE A 1 300 ? 24.106 9.965 -13.695 1.00 81.00 300 ILE A O 1
ATOM 2401 N N . CYS A 1 301 ? 23.563 12.120 -13.398 1.00 87.31 301 CYS A N 1
ATOM 2402 C CA . CYS A 1 301 ? 23.686 12.089 -11.938 1.00 87.31 301 CYS A CA 1
ATOM 2403 C C . CYS A 1 301 ? 22.708 11.097 -11.296 1.00 87.31 301 CYS A C 1
ATOM 2405 O O . CYS A 1 301 ? 23.116 10.283 -10.467 1.00 87.31 301 CYS A O 1
ATOM 2407 N N . ASN A 1 302 ? 21.436 11.114 -11.703 1.00 90.12 302 ASN A N 1
ATOM 2408 C CA . ASN A 1 302 ? 20.419 10.197 -11.184 1.00 90.12 302 ASN A CA 1
ATOM 2409 C C . ASN A 1 302 ? 20.762 8.736 -11.498 1.00 90.12 302 ASN A C 1
ATOM 2411 O O . ASN A 1 302 ? 20.665 7.872 -10.623 1.00 90.12 302 ASN A O 1
ATOM 2415 N N . ARG A 1 303 ? 21.268 8.465 -12.706 1.00 88.88 303 ARG A N 1
ATOM 2416 C CA . ARG A 1 303 ? 21.780 7.142 -13.086 1.00 88.88 303 ARG A CA 1
ATOM 2417 C C . ARG A 1 303 ? 22.947 6.697 -12.208 1.00 88.88 303 ARG A C 1
ATOM 2419 O O . ARG A 1 303 ? 22.968 5.544 -11.787 1.00 88.88 303 ARG A O 1
ATOM 2426 N N . GLU A 1 304 ? 23.887 7.585 -11.894 1.00 89.06 304 GLU A N 1
ATOM 2427 C CA . GLU A 1 304 ? 25.009 7.267 -11.002 1.00 89.06 304 GLU A CA 1
ATOM 2428 C C . GLU A 1 304 ? 24.572 7.016 -9.554 1.00 89.06 304 GLU A C 1
ATOM 2430 O O . GLU A 1 304 ? 25.120 6.123 -8.900 1.00 89.06 304 GLU A O 1
ATOM 2435 N N . ILE A 1 305 ? 23.572 7.754 -9.056 1.00 92.94 305 ILE A N 1
ATOM 2436 C CA . ILE A 1 305 ? 22.971 7.507 -7.736 1.00 92.94 305 ILE A CA 1
ATOM 2437 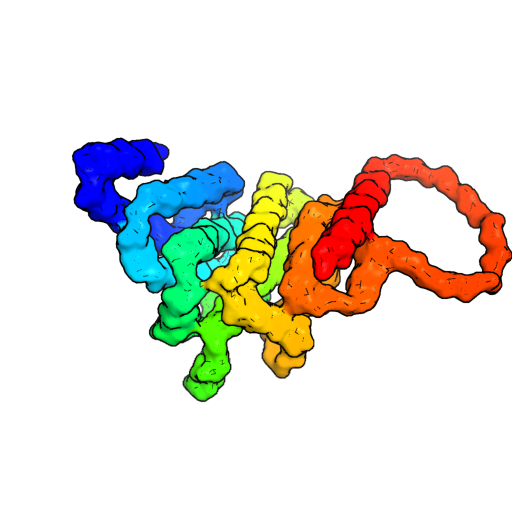C C . ILE A 1 305 ? 22.387 6.095 -7.693 1.00 92.94 305 ILE A C 1
ATOM 2439 O O . ILE A 1 305 ? 22.702 5.341 -6.772 1.00 92.94 305 ILE A O 1
ATOM 2443 N N . VAL A 1 306 ? 21.592 5.715 -8.701 1.00 93.06 306 VAL A N 1
ATOM 2444 C CA . VAL A 1 306 ? 21.022 4.364 -8.787 1.00 93.06 306 VAL A CA 1
ATOM 2445 C C . VAL A 1 306 ? 22.129 3.321 -8.874 1.00 93.06 306 VAL A C 1
ATOM 2447 O O . VAL A 1 306 ? 22.120 2.381 -8.090 1.00 93.06 306 VAL A O 1
ATOM 2450 N N . ARG A 1 307 ? 23.117 3.509 -9.755 1.00 92.25 307 ARG A N 1
ATOM 2451 C CA . ARG A 1 307 ? 24.207 2.550 -9.973 1.00 92.25 307 ARG A CA 1
ATOM 2452 C C . ARG A 1 307 ? 24.997 2.262 -8.696 1.00 92.25 307 ARG A C 1
ATOM 2454 O O . ARG A 1 307 ? 25.273 1.107 -8.378 1.00 92.25 307 ARG A O 1
ATOM 2461 N N . LYS A 1 308 ? 25.400 3.312 -7.974 1.00 92.81 308 LYS A N 1
ATOM 2462 C CA . LYS A 1 308 ? 26.165 3.175 -6.726 1.00 92.81 308 LYS A CA 1
ATOM 2463 C C . LYS A 1 308 ? 25.286 2.669 -5.590 1.00 92.81 308 LYS A C 1
ATOM 2465 O O . LYS A 1 308 ? 25.709 1.784 -4.855 1.00 92.81 308 LYS A O 1
ATOM 2470 N N . GLY A 1 309 ? 24.077 3.212 -5.460 1.00 93.12 309 GLY A N 1
ATOM 2471 C CA . GLY A 1 309 ? 23.137 2.818 -4.418 1.00 93.12 309 GLY A CA 1
ATOM 2472 C C . GLY A 1 309 ? 22.744 1.351 -4.540 1.00 93.12 309 GLY A C 1
ATOM 2473 O O . GLY A 1 309 ? 22.843 0.616 -3.567 1.00 93.12 309 GLY A O 1
ATOM 2474 N N . SER A 1 310 ? 22.387 0.889 -5.738 1.00 92.62 310 SER A N 1
ATOM 2475 C CA . SER A 1 310 ? 21.985 -0.499 -5.955 1.00 92.62 310 SER A CA 1
ATOM 2476 C C . SER A 1 310 ? 23.141 -1.471 -5.724 1.00 92.62 310 SER A C 1
ATOM 2478 O O . SER A 1 310 ? 22.904 -2.548 -5.195 1.00 92.62 310 SER A O 1
ATOM 2480 N N . LEU A 1 311 ? 24.384 -1.082 -6.045 1.00 92.25 311 LEU A N 1
ATOM 2481 C CA . LEU A 1 311 ? 25.568 -1.885 -5.739 1.00 92.25 311 LEU A CA 1
ATOM 2482 C C . LEU A 1 311 ? 25.778 -2.023 -4.226 1.00 92.25 311 LEU A C 1
ATOM 2484 O O . LEU A 1 311 ? 26.089 -3.111 -3.759 1.00 92.25 311 LEU A O 1
ATOM 2488 N N . ILE A 1 312 ? 25.585 -0.944 -3.459 1.00 94.62 312 ILE A N 1
ATOM 2489 C CA . ILE A 1 312 ? 25.648 -0.996 -1.990 1.00 94.62 312 ILE A CA 1
ATOM 2490 C C . ILE A 1 312 ? 24.579 -1.951 -1.453 1.00 94.62 312 ILE A C 1
ATOM 2492 O O . ILE A 1 312 ? 24.904 -2.810 -0.641 1.00 94.62 312 ILE A O 1
ATOM 2496 N N . LEU A 1 313 ? 23.336 -1.840 -1.936 1.00 93.38 313 LEU A N 1
ATOM 2497 C CA . LEU A 1 313 ? 22.248 -2.731 -1.520 1.00 93.38 313 LEU A CA 1
ATOM 2498 C C . LEU A 1 313 ? 22.540 -4.194 -1.879 1.00 93.38 313 LEU A C 1
ATOM 2500 O O . LEU A 1 313 ? 22.322 -5.081 -1.065 1.00 93.38 313 LEU A O 1
ATOM 2504 N N . PHE A 1 314 ? 23.071 -4.444 -3.077 1.00 91.31 314 PHE A N 1
ATOM 2505 C CA . PHE A 1 314 ? 23.416 -5.790 -3.535 1.00 91.31 314 PHE A CA 1
ATOM 2506 C C . PHE A 1 314 ? 24.579 -6.406 -2.745 1.00 91.31 314 PHE A C 1
ATOM 2508 O O . PHE A 1 314 ? 24.658 -7.620 -2.647 1.00 91.31 314 PHE A O 1
ATOM 2515 N N . CYS A 1 315 ? 25.484 -5.588 -2.198 1.00 92.50 315 CYS A N 1
ATOM 2516 C CA . CYS A 1 315 ? 26.552 -6.047 -1.306 1.00 92.50 315 CYS A CA 1
ATOM 2517 C C . CYS A 1 315 ? 26.084 -6.283 0.142 1.00 92.50 315 CYS A C 1
ATOM 2519 O O . CYS A 1 315 ? 26.758 -7.012 0.864 1.00 92.50 315 CYS A O 1
ATOM 2521 N N . ASP A 1 316 ? 25.013 -5.613 0.586 1.00 93.38 316 ASP A N 1
ATOM 2522 C CA . ASP A 1 316 ? 24.399 -5.815 1.912 1.00 93.38 316 ASP A CA 1
ATOM 2523 C C . ASP A 1 316 ? 23.574 -7.110 1.974 1.00 93.38 316 ASP A C 1
ATOM 2525 O O . ASP A 1 316 ? 23.521 -7.753 3.022 1.00 93.38 316 ASP A O 1
ATOM 2529 N N . TYR A 1 317 ? 22.939 -7.473 0.854 1.00 88.25 317 TYR A N 1
ATOM 2530 C CA . TYR A 1 317 ? 22.204 -8.727 0.657 1.00 88.25 317 TYR A CA 1
ATOM 2531 C C . TYR A 1 317 ? 23.133 -9.948 0.596 1.00 88.25 317 TYR A C 1
ATOM 2533 O O . TYR A 1 317 ? 22.825 -10.942 1.294 1.00 88.25 317 TYR A O 1
#

pLDDT: mean 84.31, std 16.75, range [28.8, 97.62]

Foldseek 3Di:
DVLVVLVVCVVVPVVSSQVVLLVVLVVVLVCLLALVDPCLAPVSLVVLLSSLVSRDLVSCPPVLSLCNSLLHDYLAPQALRSLLSNLSSNLSSLSCCLPSHFQVSQQVSLVVVLRDLLSLWPVVNVCRNVSNNDDPPPPCPPPVNSVVDRSLLSVLSVLQQSLVVLLCCLQPPDDPPRDDPRSSVSSLVSNVSSLVSLLCCLVVVRNVSNLQSNLCQQPDCDPCVVGGPHPVNSLVSLVSCLQPPLPSNLSVLLNCVSSVNPDCVSLCVLLVPPPPPPPDDDDDDDDDDDDPDVSNVSSVVSSVSSNVSSVVSVVVD

Radius of gyration: 22.12 Å; chains: 1; bounding box: 62×46×64 Å